Protein AF-A0A1D2NBG4-F1 (afdb_monomer_lite)

Organism: Orchesella cincta (NCBI:txid48709)

Sequence (334 aa):
HGHLSELLTGKMKFNKLPMVLILIILTISFMEVNCHDEFRPPCKYPIQQVYSTVKEKCVSLVGGHCDMLETSGLNKTNTSEYKSDISKRSKHMECIQGAECLRRWNYPFPHCVCHSSLRTSRSRKCVLGFGDPCDNHNKELMCDESKLLTCVNWMCQCHEDYNHEYDEYAENCVGKVGAFCKISKRKFFNGKLSDDGRDSNDQDPYAVLCTNGAACALELAGESFGNGVCACWWMYNVTANGTCEYMYKPRSTETTEISTGNKPGLDYALIIFLVTAMMFVLIFAYSTSLTEWATKLWPDELYTHPPSTAEHSEVASFSATIFYDTLVGRIFTM

Secondary structure (DSSP, 8-state):
---SS-SS-------SHHHHHHHHHHHHHHHHHHS-S--PPPPSSTTTEEEETTTTEEEEPTTSB------------------S-GGGS----PBPTTEEEE--TT-SS-EEEE-TT-EE-TTS-EEB-TT-B--TT-TTS-B-GGGTEEEETTEEEE-GGGTEEEETTTTEEEEPTT-EEE-----EETTEE----S-TT---TT-PEEPTTEEEEEP-SSS-TTEEEEEE-TTEEEPTTS-EEES------------------SHHHHHHHHHHHHHHHHHHHHHHHHHHHHHHH--S-S--SPPPSSSTTSHHHHHHHHHHHHHHHHHTT-

Foldseek 3Di:
DDDDPPDPPPPPPPPCVVVVVVVVVVVVVVCVVPPPPPDQPQDPDNLQWDQDPVVNGIAGFFQHAWDPPPPPDPPPDDDDDDDDDPPPPPPTHHHQPQWDFDDDPVDPGTGTDGDPQFDQALSRHTEHAFFDFADPVPPRHAHRVLLCWHQDPRGTAHDPVFCWHQDVVVSHTAHFFFGKFWDDCQPCDPNDRPPPVDDPSPPPSRGHHHAPQWDFAQDPPDDDPTMGGTHGDPQWDQDPSRHTDGPDPPPPPPVPVPDDDDDPPPPVVVVVVVVVVVVVVVVVVVVVVVVVVVVVVDDPPPDPDDDDDDDPPPPVVVVVVVVVCVVVVVVVVD

Radius of gyration: 33.98 Å; chains: 1; bounding box: 85×84×84 Å

Structure (mmCIF, N/CA/C/O backbone):
data_AF-A0A1D2NBG4-F1
#
_entry.id   AF-A0A1D2NBG4-F1
#
loop_
_atom_site.group_PDB
_atom_site.id
_atom_site.type_symbol
_atom_site.label_atom_id
_atom_site.label_alt_id
_atom_site.label_comp_id
_atom_site.label_asym_id
_atom_site.label_entity_id
_atom_site.label_seq_id
_atom_site.pdbx_PDB_ins_code
_atom_site.Cartn_x
_atom_site.Cartn_y
_atom_site.Cartn_z
_atom_site.occupancy
_atom_site.B_iso_or_equiv
_atom_site.auth_seq_id
_atom_site.auth_comp_id
_atom_site.auth_asym_id
_atom_site.auth_atom_id
_atom_site.pdbx_PDB_model_num
ATOM 1 N N . HIS A 1 1 ? 8.906 61.506 40.055 1.00 42.25 1 HIS A N 1
ATOM 2 C CA . HIS A 1 1 ? 8.711 60.049 40.198 1.00 42.25 1 HIS A CA 1
ATOM 3 C C . HIS A 1 1 ? 8.154 59.507 38.883 1.00 42.25 1 HIS A C 1
ATOM 5 O O . HIS A 1 1 ? 6.959 59.591 38.676 1.00 42.25 1 HIS A O 1
ATOM 11 N N . GLY A 1 2 ? 8.922 59.089 37.879 1.00 44.47 2 GLY A N 1
ATOM 12 C CA . GLY A 1 2 ? 10.330 58.696 37.841 1.00 44.47 2 GLY A CA 1
ATOM 13 C C . GLY A 1 2 ? 10.426 57.210 37.494 1.00 44.47 2 GLY A C 1
ATOM 14 O O . GLY A 1 2 ? 10.503 56.426 38.425 1.00 44.47 2 GLY A O 1
ATOM 15 N N . HIS A 1 3 ? 10.324 56.872 36.199 1.00 42.78 3 HIS A N 1
ATOM 16 C CA . HIS A 1 3 ? 10.848 55.671 35.510 1.00 42.78 3 HIS A CA 1
ATOM 17 C C . HIS A 1 3 ? 10.039 55.387 34.230 1.00 42.78 3 HIS A C 1
ATOM 19 O O . HIS A 1 3 ? 9.229 54.470 34.205 1.00 42.78 3 HIS A O 1
ATOM 25 N N . LEU A 1 4 ? 10.220 56.173 33.159 1.00 37.28 4 LEU A N 1
ATOM 26 C CA . LEU A 1 4 ? 9.784 55.745 31.814 1.00 37.28 4 LEU A CA 1
ATOM 27 C C . LEU A 1 4 ? 10.470 56.506 30.657 1.00 37.28 4 LEU A C 1
ATOM 29 O O . LEU A 1 4 ? 9.863 56.718 29.613 1.00 37.28 4 LEU A O 1
ATOM 33 N N . SER A 1 5 ? 11.722 56.953 30.825 1.00 41.56 5 SER A N 1
ATOM 34 C CA . SER A 1 5 ? 12.418 57.759 29.800 1.00 41.56 5 SER A CA 1
ATOM 35 C C . SER A 1 5 ? 13.845 57.315 29.447 1.00 41.56 5 SER A C 1
ATOM 37 O O . SER A 1 5 ? 14.545 58.052 28.765 1.00 41.56 5 SER A O 1
ATOM 39 N N . GLU A 1 6 ? 14.286 56.116 29.836 1.00 43.75 6 GLU A N 1
ATOM 40 C CA . GLU A 1 6 ? 15.642 55.614 29.528 1.00 43.75 6 GLU A CA 1
ATOM 41 C C . GLU A 1 6 ? 15.632 54.285 28.757 1.00 43.75 6 GLU A C 1
ATOM 43 O O . GLU A 1 6 ? 16.216 53.295 29.180 1.00 43.75 6 GLU A O 1
ATOM 48 N N . LEU A 1 7 ? 14.972 54.244 27.597 1.00 42.66 7 LEU A N 1
ATOM 49 C CA . LEU A 1 7 ? 15.019 53.065 26.713 1.00 42.66 7 LEU A CA 1
ATOM 50 C C . LEU A 1 7 ? 15.363 53.380 25.248 1.00 42.66 7 LEU A C 1
ATOM 52 O O . LEU A 1 7 ? 15.205 52.523 24.387 1.00 42.66 7 LEU A O 1
ATOM 56 N N . LEU A 1 8 ? 15.879 54.582 24.945 1.00 43.44 8 LEU A N 1
ATOM 57 C CA . LEU A 1 8 ? 16.131 55.019 23.558 1.00 43.44 8 LEU A CA 1
ATOM 58 C C . LEU A 1 8 ? 17.518 55.620 23.260 1.00 43.44 8 LEU A C 1
ATOM 60 O O . LEU A 1 8 ? 17.699 56.251 22.224 1.00 43.44 8 LEU A O 1
ATOM 64 N N . THR A 1 9 ? 18.537 55.388 24.090 1.00 43.28 9 THR A N 1
ATOM 65 C CA . THR A 1 9 ? 19.918 55.839 23.778 1.00 43.28 9 THR A CA 1
ATOM 66 C C . THR A 1 9 ? 20.987 54.755 23.907 1.00 43.28 9 THR A C 1
ATOM 68 O O . THR A 1 9 ? 22.185 55.032 23.806 1.00 43.28 9 THR A O 1
ATOM 71 N N . GLY A 1 10 ? 20.575 53.489 24.008 1.00 41.47 10 GLY A N 1
ATOM 72 C CA . GLY A 1 10 ? 21.474 52.349 23.878 1.00 41.47 10 GLY A CA 1
ATOM 73 C C . GLY A 1 10 ? 21.954 52.193 22.436 1.00 41.47 10 GLY A C 1
ATOM 74 O O . GLY A 1 10 ? 21.327 51.496 21.643 1.00 41.47 10 GLY A O 1
ATOM 75 N N . LYS A 1 11 ? 23.092 52.813 22.102 1.00 49.06 11 LYS A N 1
ATOM 76 C CA . LYS A 1 11 ? 23.938 52.453 20.953 1.00 49.06 11 LYS A CA 1
ATOM 77 C C . LYS A 1 11 ? 24.398 50.997 21.105 1.00 49.06 11 LYS A C 1
ATOM 79 O O . LYS A 1 11 ? 25.555 50.729 21.422 1.00 49.06 11 LYS A O 1
ATOM 84 N N . MET A 1 12 ? 23.509 50.041 20.860 1.00 42.78 12 MET A N 1
ATOM 85 C CA . MET A 1 12 ? 23.918 48.676 20.587 1.00 42.78 12 MET A CA 1
ATOM 86 C C . MET A 1 12 ? 24.553 48.686 19.199 1.00 42.78 12 MET A C 1
ATOM 88 O O . MET A 1 12 ? 23.870 48.677 18.174 1.00 42.78 12 MET A O 1
ATOM 92 N N . LYS A 1 13 ? 25.890 48.715 19.170 1.00 55.59 13 LYS A N 1
ATOM 93 C CA . LYS A 1 13 ? 26.667 48.159 18.060 1.00 55.59 13 LYS A CA 1
ATOM 94 C C . LYS A 1 13 ? 26.326 46.669 17.999 1.00 55.59 13 LYS A C 1
ATOM 96 O O . LYS A 1 13 ? 27.062 45.830 18.505 1.00 55.59 13 LYS A O 1
ATOM 101 N N . PHE A 1 14 ? 25.160 46.356 17.442 1.00 50.56 14 PHE A N 1
ATOM 102 C CA . PHE A 1 14 ? 24.802 45.006 17.059 1.00 50.56 14 PHE A CA 1
ATOM 103 C C . PHE A 1 14 ? 25.833 44.591 16.017 1.00 50.56 14 PHE A C 1
ATOM 105 O O . PHE A 1 14 ? 25.813 45.066 14.879 1.00 50.56 14 PHE A O 1
ATOM 112 N N . ASN A 1 15 ? 26.776 43.751 16.439 1.00 60.22 15 ASN A N 1
ATOM 113 C CA . ASN A 1 15 ? 27.614 42.980 15.541 1.00 60.22 15 ASN A CA 1
ATOM 114 C C . ASN A 1 15 ? 26.659 42.270 14.573 1.00 60.22 15 ASN A C 1
ATOM 116 O O . ASN A 1 15 ? 25.991 41.311 14.944 1.00 60.22 15 ASN A O 1
ATOM 120 N N . LYS A 1 16 ? 26.542 42.784 13.343 1.00 55.62 16 LYS A N 1
ATOM 121 C CA . LYS A 1 16 ? 25.712 42.195 12.277 1.00 55.62 16 LYS A CA 1
ATOM 122 C C . LYS A 1 16 ? 26.308 40.891 11.730 1.00 55.62 16 LYS A C 1
ATOM 124 O O . LYS A 1 16 ? 25.650 40.190 10.973 1.00 55.62 16 LYS A O 1
ATOM 129 N N . LEU A 1 17 ? 27.534 40.559 12.134 1.00 67.00 17 LEU A N 1
ATOM 130 C CA . LEU A 1 17 ? 28.274 39.378 11.696 1.00 67.00 17 LEU A CA 1
ATOM 131 C C . LEU A 1 17 ? 27.550 38.040 11.980 1.00 67.00 17 LEU A C 1
ATOM 133 O O . LEU A 1 17 ? 27.391 37.270 11.038 1.00 67.00 17 LEU A O 1
ATOM 137 N N . PRO A 1 18 ? 27.049 37.751 13.202 1.00 75.44 18 PRO A N 1
ATOM 138 C CA . PRO A 1 18 ? 26.352 36.492 13.489 1.00 75.44 18 PRO A CA 1
ATOM 139 C C . PRO A 1 18 ? 25.049 36.304 12.699 1.00 75.44 18 PRO A C 1
ATOM 141 O O . PRO A 1 18 ? 24.776 35.203 12.238 1.00 75.44 18 PRO A O 1
ATOM 144 N N . MET A 1 19 ? 24.265 37.366 12.486 1.00 73.81 19 MET A N 1
ATOM 145 C CA . MET A 1 19 ? 23.013 37.295 11.713 1.00 73.81 19 MET A CA 1
ATOM 146 C C . MET A 1 19 ? 23.267 36.955 10.239 1.00 73.81 19 MET A C 1
ATOM 148 O O . MET A 1 19 ? 22.567 36.125 9.664 1.00 73.81 19 MET A O 1
ATOM 152 N N . VAL A 1 20 ? 24.295 37.559 9.635 1.00 79.19 20 VAL A N 1
ATOM 153 C CA . VAL A 1 20 ? 24.675 37.276 8.242 1.00 79.19 20 VAL A CA 1
ATOM 154 C C . VAL A 1 20 ? 25.219 35.852 8.103 1.00 79.19 20 VAL A C 1
ATOM 156 O O . VAL A 1 20 ? 24.878 35.168 7.144 1.00 79.19 20 VAL A O 1
ATOM 159 N N . LEU A 1 21 ? 25.997 35.372 9.080 1.00 82.88 21 LEU A N 1
ATOM 160 C CA . LEU A 1 21 ? 26.529 34.007 9.069 1.00 82.88 21 LEU A CA 1
ATOM 161 C C . LEU A 1 21 ? 25.412 32.950 9.145 1.00 82.88 21 LEU A C 1
ATOM 163 O O . LEU A 1 21 ? 25.444 31.979 8.396 1.00 82.88 21 LEU A O 1
ATOM 167 N N . ILE A 1 22 ? 24.399 33.164 9.993 1.00 83.50 22 ILE A N 1
ATOM 168 C CA . ILE A 1 22 ? 23.235 32.266 10.098 1.00 83.50 22 ILE A CA 1
ATOM 169 C C . ILE A 1 22 ? 22.455 32.234 8.779 1.00 83.50 22 ILE A C 1
ATOM 171 O O . ILE A 1 22 ? 22.072 31.158 8.325 1.00 83.50 22 ILE A O 1
ATOM 175 N N . LEU A 1 23 ? 22.265 33.387 8.129 1.00 78.12 23 LEU A N 1
ATOM 176 C CA . LEU A 1 23 ? 21.571 33.450 6.842 1.00 78.12 23 LEU A CA 1
ATOM 177 C C . LEU A 1 23 ? 22.336 32.696 5.746 1.00 78.12 23 LEU A C 1
ATOM 179 O O . LEU A 1 23 ? 21.724 31.955 4.982 1.00 78.12 23 LEU A O 1
ATOM 183 N N . ILE A 1 24 ? 23.667 32.827 5.711 1.00 83.50 24 ILE A N 1
ATOM 184 C CA . ILE A 1 24 ? 24.524 32.108 4.758 1.00 83.50 24 ILE A CA 1
ATOM 185 C C . ILE A 1 24 ? 24.446 30.594 4.996 1.00 83.50 24 ILE A C 1
ATOM 187 O O . ILE A 1 24 ? 24.220 29.847 4.046 1.00 83.50 24 ILE A O 1
ATOM 191 N N . ILE A 1 25 ? 24.548 30.137 6.250 1.00 82.50 25 ILE A N 1
ATOM 192 C CA . ILE A 1 25 ? 24.447 28.708 6.595 1.00 82.50 25 ILE A CA 1
ATOM 193 C C . ILE A 1 25 ? 23.077 28.146 6.197 1.00 82.50 25 ILE A C 1
ATOM 195 O O . ILE A 1 25 ? 23.013 27.067 5.607 1.00 82.50 25 ILE A O 1
ATOM 199 N N . LEU A 1 26 ? 21.989 28.885 6.440 1.00 78.00 26 LEU A N 1
ATOM 200 C CA . LEU A 1 26 ? 20.647 28.475 6.019 1.00 78.00 26 LEU A 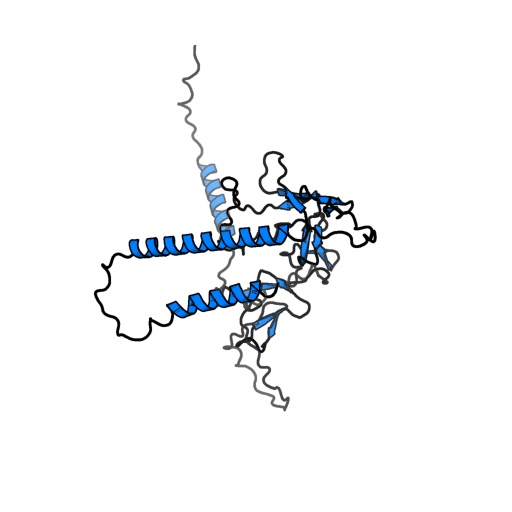CA 1
ATOM 201 C C . LEU A 1 26 ? 20.525 28.401 4.493 1.00 78.00 26 LEU A C 1
ATOM 203 O O . LEU A 1 26 ? 19.960 27.438 3.986 1.00 78.00 26 LEU A O 1
ATOM 207 N N . THR A 1 27 ? 21.093 29.356 3.750 1.00 75.19 27 THR A N 1
ATOM 208 C CA . THR A 1 27 ? 21.064 29.312 2.277 1.00 75.19 27 THR A CA 1
ATOM 209 C C . THR A 1 27 ? 21.913 28.185 1.689 1.00 75.19 27 THR A C 1
ATOM 211 O O . THR A 1 27 ? 21.480 27.561 0.726 1.00 75.19 27 THR A O 1
ATOM 214 N N . ILE A 1 28 ? 23.076 27.876 2.276 1.00 76.00 28 ILE A N 1
ATOM 215 C CA . ILE A 1 28 ? 23.926 26.755 1.841 1.00 76.00 28 ILE A CA 1
ATOM 216 C C . ILE A 1 28 ? 23.225 25.426 2.137 1.00 76.00 28 ILE A C 1
ATOM 218 O O . ILE A 1 28 ? 23.116 24.588 1.248 1.00 76.00 28 ILE A O 1
ATOM 222 N N . SER A 1 29 ? 22.641 25.283 3.329 1.00 72.00 29 SER A N 1
ATOM 223 C CA . SER A 1 29 ? 21.879 24.082 3.702 1.00 72.00 29 SER A CA 1
ATOM 224 C C . SER A 1 29 ? 20.648 23.889 2.804 1.00 72.00 29 SER A C 1
ATOM 226 O O . SER A 1 29 ? 20.308 22.769 2.437 1.00 72.00 29 SER A O 1
ATOM 228 N N . PHE A 1 30 ? 19.989 24.980 2.394 1.00 66.06 30 PHE A N 1
ATOM 229 C CA . PHE A 1 30 ? 18.845 24.925 1.479 1.00 66.06 30 PHE A CA 1
ATOM 230 C C . PHE A 1 30 ? 19.251 24.590 0.031 1.00 66.06 30 PHE A C 1
ATOM 232 O O . PHE A 1 30 ? 18.460 24.004 -0.709 1.00 66.06 30 PHE A O 1
ATOM 239 N N . MET A 1 31 ? 20.475 24.939 -0.378 1.00 59.66 31 MET A N 1
ATOM 240 C CA . MET A 1 31 ? 21.036 24.575 -1.684 1.00 59.66 31 MET A CA 1
ATOM 241 C C . MET A 1 31 ? 21.503 23.111 -1.711 1.00 59.66 31 MET A C 1
ATOM 243 O O . MET A 1 31 ? 21.232 22.422 -2.691 1.00 59.66 31 MET A O 1
ATOM 247 N N . GLU A 1 32 ? 22.119 22.602 -0.638 1.00 55.16 32 GLU A N 1
ATOM 248 C CA . GLU A 1 32 ? 22.554 21.195 -0.549 1.00 55.16 32 GLU A CA 1
ATOM 249 C C . GLU A 1 32 ? 21.380 20.208 -0.541 1.00 55.16 32 GLU A C 1
ATOM 251 O O . GLU A 1 32 ? 21.465 19.154 -1.169 1.00 55.16 32 GLU A O 1
ATOM 256 N N . VAL A 1 33 ? 20.252 20.560 0.085 1.00 54.53 33 VAL A N 1
ATOM 257 C CA . VAL A 1 33 ? 19.063 19.686 0.111 1.00 54.53 33 VAL A CA 1
ATOM 258 C C . VAL A 1 33 ? 18.342 19.639 -1.245 1.00 54.53 33 VAL A C 1
ATOM 260 O O . VAL A 1 33 ? 17.694 18.643 -1.552 1.00 54.53 33 VAL A O 1
ATOM 263 N N . ASN A 1 34 ? 18.486 20.664 -2.093 1.00 49.50 34 ASN A N 1
ATOM 264 C CA . ASN A 1 34 ? 17.768 20.752 -3.372 1.00 49.50 34 ASN A CA 1
ATOM 265 C C . ASN A 1 34 ? 18.611 20.409 -4.614 1.00 49.50 34 ASN A C 1
ATOM 267 O O . ASN A 1 34 ? 18.060 20.361 -5.711 1.00 49.50 34 ASN A O 1
ATOM 271 N N . CYS A 1 35 ? 19.921 20.169 -4.479 1.00 48.84 35 CYS A N 1
ATOM 272 C CA . CYS A 1 35 ? 20.804 19.943 -5.635 1.00 48.84 35 CYS A CA 1
ATOM 273 C C . CYS A 1 35 ? 21.240 18.484 -5.846 1.00 48.84 35 CYS A C 1
ATOM 275 O O . CYS A 1 35 ? 22.010 18.228 -6.769 1.00 48.84 35 CYS A O 1
ATOM 277 N N . HIS A 1 36 ? 20.761 17.527 -5.042 1.00 49.34 36 HIS A N 1
ATOM 278 C CA . HIS A 1 36 ? 21.185 16.125 -5.167 1.00 49.34 36 HIS A CA 1
ATOM 279 C C . HIS A 1 36 ? 20.309 15.240 -6.070 1.00 49.34 36 HIS A C 1
ATOM 281 O O . HIS A 1 36 ? 20.704 14.109 -6.351 1.00 49.34 36 HIS A O 1
ATOM 287 N N . ASP A 1 37 ? 19.195 15.750 -6.610 1.00 53.38 37 ASP A N 1
ATOM 288 C CA . ASP A 1 37 ? 18.499 15.104 -7.736 1.00 53.38 37 ASP A CA 1
ATOM 289 C C . ASP A 1 37 ? 19.164 15.502 -9.063 1.00 53.38 37 ASP A C 1
ATOM 291 O O . ASP A 1 37 ? 18.659 16.242 -9.907 1.00 53.38 37 ASP A O 1
ATOM 295 N N . GLU A 1 38 ? 20.382 14.997 -9.185 1.00 56.72 38 GLU A N 1
ATOM 296 C CA . GLU A 1 38 ? 21.263 14.973 -10.340 1.00 56.72 38 GLU A CA 1
ATOM 297 C C . GLU A 1 38 ? 20.489 14.639 -11.630 1.00 56.72 38 GLU A C 1
ATOM 299 O O . GLU A 1 38 ? 19.997 13.526 -11.773 1.00 56.72 38 GLU A O 1
ATOM 304 N N . PHE A 1 39 ? 20.344 15.619 -12.536 1.00 68.38 39 PHE A N 1
ATOM 305 C CA . PHE A 1 39 ? 20.050 15.534 -13.983 1.00 68.38 39 PHE A CA 1
ATOM 306 C C . PHE A 1 39 ? 19.531 14.187 -14.541 1.00 68.38 39 PHE A C 1
ATOM 308 O O . PHE A 1 39 ? 20.052 13.656 -15.526 1.00 68.38 39 PHE A O 1
ATOM 315 N N . ARG A 1 40 ? 18.460 13.624 -13.977 1.00 77.00 40 ARG A N 1
ATOM 316 C CA . ARG A 1 40 ? 17.836 12.435 -14.562 1.00 77.00 40 ARG A CA 1
ATOM 317 C C . ARG A 1 40 ? 16.983 12.878 -15.741 1.00 77.00 40 ARG A C 1
ATOM 319 O O . ARG A 1 40 ? 16.107 13.728 -15.565 1.00 77.00 40 ARG A O 1
ATOM 326 N N . PRO A 1 41 ? 17.208 12.333 -16.948 1.00 77.81 41 PRO A N 1
ATOM 327 C CA . PRO A 1 41 ? 16.370 12.670 -18.082 1.00 77.81 41 PRO A CA 1
ATOM 328 C C . PRO A 1 41 ? 14.925 12.264 -17.755 1.00 77.81 41 PRO A C 1
ATOM 330 O O . PRO A 1 41 ? 14.696 11.120 -17.344 1.00 77.81 41 PRO A O 1
ATOM 333 N N . PRO A 1 42 ? 13.943 13.169 -17.917 1.00 86.00 42 PRO A N 1
ATOM 334 C CA . PRO A 1 42 ? 12.554 12.828 -17.667 1.00 86.00 42 PRO A CA 1
ATOM 335 C C . PRO A 1 42 ? 12.137 11.686 -18.596 1.00 86.00 42 PRO A C 1
ATOM 337 O O . PRO A 1 42 ? 12.467 11.669 -19.787 1.00 86.00 42 PRO A O 1
ATOM 340 N N . CYS A 1 43 ? 11.411 10.714 -18.048 1.00 90.19 43 CYS A N 1
ATOM 341 C CA . CYS A 1 43 ? 10.881 9.617 -18.843 1.00 90.19 43 CYS A CA 1
ATOM 342 C C . CYS A 1 43 ? 9.887 10.132 -19.882 1.00 90.19 43 CYS A C 1
ATOM 344 O O . CYS A 1 43 ? 9.144 11.081 -19.639 1.00 90.19 43 CYS A O 1
ATOM 346 N N . LYS A 1 44 ? 9.855 9.478 -21.049 1.00 90.38 44 LYS A N 1
ATOM 347 C CA . LYS A 1 44 ? 8.995 9.885 -22.168 1.00 90.38 44 LYS A CA 1
ATOM 348 C C . LYS A 1 44 ? 7.510 9.890 -21.778 1.00 90.38 44 LYS A C 1
ATOM 350 O O . LYS A 1 44 ? 6.767 10.741 -22.257 1.00 90.38 44 LYS A O 1
ATOM 355 N N . TYR A 1 45 ? 7.093 8.957 -20.917 1.00 89.75 45 TYR A N 1
ATOM 356 C CA . TYR A 1 45 ? 5.714 8.827 -20.442 1.00 89.75 45 TYR A CA 1
ATOM 357 C C . TYR A 1 45 ? 5.649 8.883 -18.904 1.00 89.75 45 TYR A C 1
ATOM 359 O O . TYR A 1 45 ? 5.561 7.837 -18.265 1.00 89.75 45 TYR A O 1
ATOM 367 N N . PRO A 1 46 ? 5.662 10.074 -18.278 1.00 86.88 46 PRO A N 1
ATOM 368 C CA . PRO A 1 46 ? 5.842 10.224 -16.826 1.00 86.88 46 PRO A CA 1
ATOM 369 C C . PRO A 1 46 ? 4.728 9.597 -15.969 1.00 86.88 46 PRO A C 1
ATOM 371 O O . PRO A 1 46 ? 4.963 9.253 -14.821 1.00 86.88 46 PRO A O 1
ATOM 374 N N . ILE A 1 47 ? 3.523 9.405 -16.519 1.00 89.25 47 ILE A N 1
ATOM 375 C CA . ILE A 1 47 ? 2.394 8.768 -15.809 1.00 89.25 47 ILE A CA 1
ATOM 376 C C . ILE A 1 47 ? 2.547 7.238 -15.759 1.00 89.25 47 ILE A C 1
ATOM 378 O O . ILE A 1 47 ? 2.020 6.573 -14.871 1.00 89.25 47 ILE A O 1
ATOM 382 N N . GLN A 1 48 ? 3.231 6.660 -16.746 1.00 92.50 48 GLN A N 1
ATOM 383 C CA . GLN A 1 48 ? 3.344 5.211 -16.924 1.00 92.50 48 GLN A CA 1
ATOM 384 C C . GLN A 1 48 ? 4.766 4.703 -16.698 1.00 92.50 48 GLN A C 1
ATOM 386 O O . GLN A 1 48 ? 4.976 3.496 -16.730 1.00 92.50 48 GLN A O 1
ATOM 391 N N . GLN A 1 49 ? 5.735 5.595 -16.493 1.00 93.31 49 GLN A N 1
ATOM 392 C CA . GLN A 1 49 ? 7.147 5.261 -16.388 1.00 93.31 49 GLN A CA 1
ATOM 393 C C . GLN A 1 49 ? 7.785 5.921 -15.179 1.00 93.31 49 GLN A C 1
ATOM 395 O O . GLN A 1 49 ? 7.506 7.073 -14.860 1.00 93.31 49 GLN A O 1
ATOM 400 N N . VAL A 1 50 ? 8.714 5.194 -14.571 1.00 93.19 50 VAL A N 1
ATOM 401 C CA . VAL A 1 50 ? 9.575 5.684 -13.499 1.00 93.19 50 VAL A CA 1
ATOM 402 C C . VAL A 1 50 ? 11.031 5.443 -13.881 1.00 93.19 50 VAL A C 1
ATOM 404 O O . VAL A 1 50 ? 11.361 4.439 -14.517 1.00 93.19 50 VAL A O 1
ATOM 407 N N . TYR A 1 51 ? 11.917 6.371 -13.525 1.00 92.00 51 TYR A N 1
ATOM 408 C CA . TYR A 1 51 ? 13.349 6.173 -13.720 1.00 92.00 51 TYR A CA 1
ATOM 409 C C . TYR A 1 51 ? 13.875 5.203 -12.660 1.00 92.00 51 TYR A C 1
ATOM 411 O O . TYR A 1 51 ? 13.854 5.506 -11.466 1.00 92.00 51 TYR A O 1
ATOM 419 N N . SER A 1 52 ? 14.339 4.031 -13.089 1.00 90.31 52 SER A N 1
ATOM 420 C CA . SER A 1 52 ? 15.015 3.080 -12.211 1.00 90.31 52 SER A CA 1
ATOM 421 C C . SER A 1 52 ? 16.489 3.455 -12.118 1.00 90.31 52 SER A C 1
ATOM 423 O O . SER A 1 52 ? 17.192 3.459 -13.127 1.00 90.31 52 SER A O 1
ATOM 425 N N . THR A 1 53 ? 16.965 3.740 -10.907 1.00 87.38 53 THR A N 1
ATOM 426 C CA . THR A 1 53 ? 18.392 3.972 -10.638 1.00 87.38 53 THR A CA 1
ATOM 427 C C . THR A 1 53 ? 19.221 2.714 -10.835 1.00 87.38 53 THR A C 1
ATOM 429 O O . THR A 1 53 ? 20.315 2.794 -11.368 1.00 87.38 53 THR A O 1
ATOM 432 N N . VAL A 1 54 ? 18.675 1.552 -10.469 1.00 86.69 54 VAL A N 1
ATOM 433 C CA . VAL A 1 54 ? 19.348 0.250 -10.601 1.00 86.69 54 VAL A CA 1
ATOM 434 C C . VAL A 1 54 ? 19.606 -0.097 -12.067 1.00 86.69 54 VAL A C 1
ATOM 436 O O . VAL A 1 54 ? 20.658 -0.626 -12.406 1.00 86.69 54 VAL A O 1
ATOM 439 N N . LYS A 1 55 ? 18.649 0.212 -12.950 1.00 88.19 55 LYS A N 1
ATOM 440 C CA . LYS A 1 55 ? 18.761 -0.069 -14.388 1.00 88.19 55 LYS A CA 1
ATOM 441 C C . LYS A 1 55 ? 19.260 1.122 -15.215 1.00 88.19 55 LYS A C 1
ATOM 443 O O . LYS A 1 55 ? 19.337 0.993 -16.435 1.00 88.19 55 LYS A O 1
ATOM 448 N N . GLU A 1 56 ? 19.498 2.269 -14.574 1.00 90.62 56 GLU A N 1
ATOM 449 C CA . GLU A 1 56 ? 19.841 3.557 -15.200 1.00 90.62 56 GLU A CA 1
ATOM 450 C C . GLU A 1 56 ? 18.960 3.909 -16.416 1.00 90.62 56 GLU A C 1
ATOM 452 O O . GLU A 1 56 ? 19.416 4.433 -17.434 1.00 90.62 56 GLU A O 1
ATOM 457 N N . LYS A 1 57 ? 17.665 3.573 -16.344 1.00 91.75 57 LYS A N 1
ATOM 458 C CA . LYS A 1 57 ? 16.714 3.795 -17.440 1.00 91.75 57 LYS A CA 1
ATOM 459 C C . LYS A 1 57 ? 15.276 3.897 -16.957 1.00 91.75 57 LYS A C 1
ATOM 461 O O . LYS A 1 57 ? 14.918 3.457 -15.865 1.00 91.75 57 LYS A O 1
ATOM 466 N N . CYS A 1 58 ? 14.430 4.442 -17.823 1.00 92.56 58 CYS A N 1
ATOM 467 C CA . CYS A 1 58 ? 12.989 4.464 -17.617 1.00 92.56 58 CYS A CA 1
ATOM 468 C C . CYS A 1 58 ? 12.393 3.068 -17.786 1.00 92.56 58 CYS A C 1
ATOM 470 O O . CYS A 1 58 ? 12.602 2.420 -18.813 1.00 92.56 58 CYS A O 1
ATOM 472 N N . VAL A 1 59 ? 11.633 2.640 -16.785 1.00 94.31 59 VAL A N 1
ATOM 473 C CA . VAL A 1 59 ? 10.875 1.387 -16.779 1.00 94.31 59 VAL A CA 1
ATOM 474 C C . VAL A 1 59 ? 9.385 1.686 -16.676 1.00 94.31 59 VAL A C 1
ATOM 476 O O . VAL A 1 59 ? 8.992 2.674 -16.052 1.00 94.31 59 VAL A O 1
ATOM 479 N N . SER A 1 60 ? 8.557 0.841 -17.279 1.00 95.31 60 SER A N 1
ATOM 480 C CA . SER A 1 60 ? 7.101 0.980 -17.256 1.00 95.31 60 SER A CA 1
ATOM 481 C C . SER A 1 60 ? 6.493 0.378 -15.992 1.00 95.31 60 SER A C 1
ATOM 483 O O . SER A 1 60 ? 6.765 -0.769 -15.637 1.00 95.31 60 SER A O 1
ATOM 485 N N . LEU A 1 61 ? 5.651 1.167 -15.325 1.00 95.75 61 LEU A N 1
ATOM 486 C CA . LEU A 1 61 ? 4.813 0.768 -14.192 1.00 95.75 61 LEU A CA 1
ATOM 487 C C . LEU A 1 61 ? 3.779 -0.285 -14.619 1.00 95.75 61 LEU A C 1
ATOM 489 O O . LEU A 1 61 ? 3.536 -0.486 -15.812 1.00 95.75 61 LEU A O 1
ATOM 493 N N . VAL A 1 62 ? 3.117 -0.924 -13.654 1.00 94.88 62 VAL A N 1
ATOM 494 C CA . VAL A 1 62 ? 2.031 -1.874 -13.946 1.00 94.88 62 VAL A CA 1
ATOM 495 C C . VAL A 1 62 ? 0.915 -1.189 -14.741 1.00 94.88 62 VAL A C 1
ATOM 497 O O . VAL A 1 62 ? 0.519 -0.057 -14.452 1.00 94.88 62 VAL A O 1
ATOM 500 N N . GLY A 1 63 ? 0.430 -1.867 -15.781 1.00 93.75 63 GLY A N 1
ATOM 501 C CA . GLY A 1 63 ? -0.520 -1.337 -16.761 1.00 93.75 63 GLY A CA 1
ATOM 502 C C . GLY A 1 63 ? 0.096 -0.373 -17.783 1.00 93.75 63 GLY A C 1
ATOM 503 O O . GLY A 1 63 ? -0.587 0.025 -18.724 1.00 93.75 63 GLY A O 1
ATOM 504 N N . GLY A 1 64 ? 1.368 0.005 -17.626 1.00 93.56 64 GLY A N 1
ATOM 505 C CA . GLY A 1 64 ? 2.126 0.768 -18.614 1.00 93.56 64 GLY A CA 1
ATOM 506 C C . GLY A 1 64 ? 2.520 -0.088 -19.816 1.00 93.56 64 GLY A C 1
ATOM 507 O O . GLY A 1 64 ? 2.618 -1.313 -19.721 1.00 93.56 64 GLY A O 1
ATOM 508 N N . HIS A 1 65 ? 2.752 0.565 -20.953 1.00 93.62 65 HIS A N 1
ATOM 509 C CA . HIS A 1 65 ? 3.164 -0.104 -22.186 1.00 93.62 65 HIS A CA 1
ATOM 510 C C . HIS A 1 65 ? 4.582 -0.682 -22.075 1.00 93.62 65 HIS A C 1
ATOM 512 O O . HIS A 1 65 ? 5.463 -0.053 -21.489 1.00 93.62 65 HIS A O 1
ATOM 518 N N . CYS A 1 66 ? 4.814 -1.856 -22.653 1.00 93.25 66 CYS A N 1
ATOM 519 C CA . CYS A 1 66 ? 6.125 -2.502 -22.689 1.00 93.25 66 CYS A CA 1
ATOM 520 C C . CYS A 1 66 ? 6.377 -3.142 -24.048 1.00 93.25 66 CYS A C 1
ATOM 522 O O . CYS A 1 66 ? 5.432 -3.464 -24.765 1.00 93.25 66 CYS A O 1
ATOM 524 N N . ASP A 1 67 ? 7.647 -3.361 -24.377 1.00 89.44 67 ASP A N 1
ATOM 525 C CA . ASP A 1 67 ? 8.018 -4.054 -25.605 1.00 89.44 67 ASP A CA 1
ATOM 526 C C . ASP A 1 67 ? 8.279 -5.524 -25.288 1.00 89.44 67 ASP A C 1
ATOM 528 O O . ASP A 1 67 ? 9.156 -5.853 -24.487 1.00 89.44 67 ASP A O 1
ATOM 532 N N . MET A 1 68 ? 7.542 -6.424 -25.938 1.00 79.38 68 MET A N 1
ATOM 533 C CA . MET A 1 68 ? 7.916 -7.832 -25.912 1.00 79.38 68 MET A CA 1
ATOM 534 C C . MET A 1 68 ? 9.260 -7.976 -26.617 1.00 79.38 68 MET A C 1
ATOM 536 O O . MET A 1 68 ? 9.400 -7.590 -27.778 1.00 79.38 68 MET A O 1
ATOM 540 N N . LEU A 1 69 ? 10.247 -8.542 -25.924 1.00 75.75 69 LEU A N 1
ATOM 541 C CA . LEU A 1 69 ? 11.421 -9.076 -26.595 1.00 75.75 69 LEU A CA 1
ATOM 542 C C . LEU A 1 69 ? 10.904 -10.210 -27.474 1.00 75.75 69 LEU A C 1
ATOM 544 O O . LEU A 1 69 ? 10.572 -11.283 -26.967 1.00 75.75 69 LEU A O 1
ATOM 548 N N . GLU A 1 70 ? 10.767 -9.954 -28.776 1.00 67.75 70 GLU A N 1
ATOM 549 C CA . GLU A 1 70 ? 10.555 -11.018 -29.743 1.00 67.75 70 GLU A CA 1
ATOM 550 C C . GLU A 1 70 ? 11.729 -11.974 -29.572 1.00 67.75 70 GLU A C 1
ATOM 552 O O . GLU A 1 70 ? 12.845 -11.722 -30.034 1.00 67.75 70 GLU A O 1
ATOM 557 N N . THR A 1 71 ? 11.477 -13.082 -28.877 1.00 60.59 71 THR A N 1
ATOM 558 C CA . THR A 1 71 ? 12.312 -14.276 -28.896 1.00 60.59 71 THR A CA 1
ATOM 559 C C . THR A 1 71 ? 12.164 -14.877 -30.289 1.00 60.59 71 THR A C 1
ATOM 561 O O . THR A 1 71 ? 11.575 -15.933 -30.495 1.00 60.59 71 THR A O 1
ATOM 564 N N . SER A 1 72 ? 12.647 -14.124 -31.278 1.00 51.31 72 SER A N 1
ATOM 565 C CA . SER A 1 72 ? 12.737 -14.507 -32.673 1.00 51.31 72 SER A CA 1
ATOM 566 C C . SER A 1 72 ? 13.427 -15.856 -32.695 1.00 51.31 72 SER A C 1
ATOM 568 O O . SER A 1 72 ? 14.539 -15.987 -32.179 1.00 51.31 72 SER A O 1
ATOM 570 N N . GLY A 1 73 ? 12.706 -16.862 -33.188 1.00 49.69 73 GLY A N 1
ATOM 571 C CA . GLY A 1 73 ? 13.038 -18.268 -33.040 1.00 49.69 73 GLY A CA 1
ATOM 572 C C . GLY A 1 73 ? 14.512 -18.556 -33.282 1.00 49.69 73 GLY A C 1
ATOM 573 O O . GLY A 1 73 ? 14.963 -18.657 -34.420 1.00 49.69 73 GLY A O 1
ATOM 574 N N . LEU A 1 74 ? 15.247 -18.789 -32.195 1.00 50.62 74 LEU A N 1
ATOM 575 C CA . LEU A 1 74 ? 16.501 -19.527 -32.221 1.00 50.62 74 LEU A CA 1
ATOM 576 C C . LEU A 1 74 ? 16.155 -21.004 -32.437 1.00 50.62 74 LEU A C 1
ATOM 578 O O . LEU A 1 74 ? 16.326 -21.855 -31.564 1.00 50.62 74 LEU A O 1
ATOM 582 N N . ASN A 1 75 ? 15.676 -21.305 -33.647 1.00 51.41 75 ASN A N 1
AT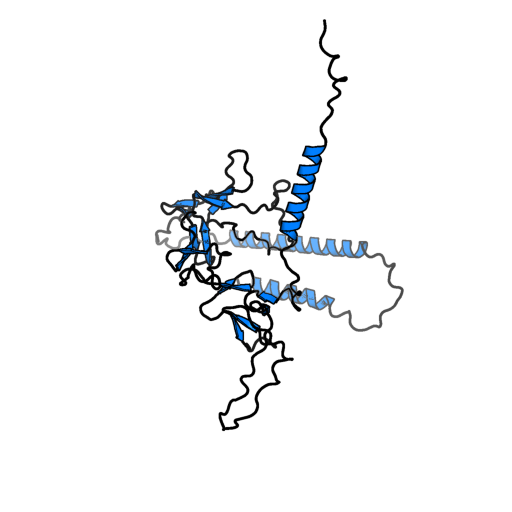OM 583 C CA . ASN A 1 75 ? 15.965 -22.585 -34.263 1.00 51.41 75 ASN A CA 1
ATOM 584 C C . ASN A 1 75 ? 17.485 -22.634 -34.403 1.00 51.41 75 ASN A C 1
ATOM 586 O O . ASN A 1 75 ? 18.105 -21.980 -35.238 1.00 51.41 75 ASN A O 1
ATOM 590 N N . LYS A 1 76 ? 18.075 -23.345 -33.452 1.00 50.53 76 LYS A N 1
ATOM 591 C CA . LYS A 1 76 ? 19.497 -23.538 -33.229 1.00 50.53 76 LYS A CA 1
ATOM 592 C C . LYS A 1 76 ? 20.063 -24.383 -34.375 1.00 50.53 76 LYS A C 1
ATOM 594 O O . LYS A 1 76 ? 20.301 -25.572 -34.211 1.00 50.53 76 LYS A O 1
ATOM 599 N N . THR A 1 77 ? 20.262 -23.787 -35.545 1.00 52.59 77 THR A N 1
ATOM 600 C CA . THR A 1 77 ? 21.061 -24.384 -36.622 1.00 52.59 77 THR A CA 1
ATOM 601 C C . THR A 1 77 ? 22.280 -23.509 -36.869 1.00 52.59 77 THR A C 1
ATOM 603 O O . THR A 1 77 ? 22.229 -22.554 -37.631 1.00 52.59 77 THR A O 1
ATOM 606 N N . ASN A 1 78 ? 23.356 -23.836 -36.149 1.00 54.62 78 ASN A N 1
ATOM 607 C CA . ASN A 1 78 ? 24.765 -23.606 -36.472 1.00 54.62 78 ASN A CA 1
ATOM 608 C C . ASN A 1 78 ? 25.061 -22.467 -37.463 1.00 54.62 78 ASN A C 1
ATOM 610 O O . ASN A 1 78 ? 25.218 -22.695 -38.658 1.00 54.62 78 ASN A O 1
ATOM 614 N N . THR A 1 79 ? 25.230 -21.247 -36.966 1.00 49.03 79 THR A N 1
ATOM 615 C CA . THR A 1 79 ? 26.036 -20.241 -37.670 1.00 49.03 79 THR A CA 1
ATOM 616 C C . THR A 1 79 ? 26.744 -19.384 -36.631 1.00 49.03 79 THR A C 1
ATOM 618 O O . THR A 1 79 ? 26.212 -18.424 -36.079 1.00 49.03 79 THR A O 1
ATOM 621 N N . SER A 1 80 ? 27.948 -19.829 -36.278 1.00 59.50 80 SER A N 1
ATOM 622 C CA . SER A 1 80 ? 28.972 -18.996 -35.658 1.00 59.50 80 SER A CA 1
ATOM 623 C C . SER A 1 80 ? 29.300 -17.838 -36.603 1.00 59.50 80 SER A C 1
ATOM 625 O O . SER A 1 80 ? 29.419 -18.076 -37.796 1.00 59.50 80 SER A O 1
ATOM 627 N N . GLU A 1 81 ? 29.493 -16.637 -36.054 1.00 54.47 81 GLU A N 1
ATOM 628 C CA . GLU A 1 81 ? 29.810 -15.374 -36.754 1.00 54.47 81 GLU A CA 1
ATOM 629 C C . GLU A 1 81 ? 28.625 -14.535 -37.251 1.00 54.47 81 GLU A C 1
ATOM 631 O O . GLU A 1 81 ? 28.519 -14.178 -38.416 1.00 54.47 81 GLU A O 1
ATOM 636 N N . TYR A 1 82 ? 27.795 -14.059 -36.322 1.00 45.22 82 TYR A N 1
ATOM 637 C CA . TYR A 1 82 ? 27.267 -12.698 -36.461 1.00 45.22 82 TYR A CA 1
ATOM 638 C C . TYR A 1 82 ? 27.212 -12.025 -35.090 1.00 45.22 82 TYR A C 1
ATOM 640 O O . TYR A 1 82 ? 26.193 -11.981 -34.401 1.00 45.22 82 TYR A O 1
ATOM 648 N N . LYS A 1 83 ? 28.387 -11.579 -34.641 1.00 48.78 83 LYS A N 1
ATOM 649 C CA . LYS A 1 83 ? 28.546 -10.773 -33.433 1.00 48.78 83 LYS A CA 1
ATOM 650 C C . LYS A 1 83 ? 28.274 -9.312 -33.789 1.00 48.78 83 LYS A C 1
ATOM 652 O O . LYS A 1 83 ? 28.902 -8.783 -34.694 1.00 48.78 83 LYS A O 1
ATOM 657 N N . SER A 1 84 ? 27.472 -8.667 -32.942 1.00 53.59 84 SER A N 1
ATOM 658 C CA . SER A 1 84 ? 27.647 -7.262 -32.559 1.00 53.59 84 SER A CA 1
ATOM 659 C C . SER A 1 84 ? 27.338 -6.204 -33.626 1.00 53.59 84 SER A C 1
ATOM 661 O O . SER A 1 84 ? 28.261 -5.665 -34.213 1.00 53.59 84 SER A O 1
ATOM 663 N N . ASP A 1 85 ? 26.060 -5.818 -33.768 1.00 48.12 85 ASP A N 1
ATOM 664 C CA . ASP A 1 85 ? 25.708 -4.387 -33.958 1.00 48.12 85 ASP A CA 1
ATOM 665 C C . ASP A 1 85 ? 24.216 -4.018 -33.762 1.00 48.12 85 ASP A C 1
ATOM 667 O O . ASP A 1 85 ? 23.825 -2.860 -33.895 1.00 48.12 85 ASP A O 1
ATOM 671 N N . ILE A 1 86 ? 23.359 -4.945 -33.313 1.00 50.19 86 ILE A N 1
ATOM 672 C CA . ILE A 1 86 ? 21.944 -4.653 -32.973 1.00 50.19 86 ILE A CA 1
ATOM 673 C C . ILE A 1 86 ? 21.808 -3.908 -31.615 1.00 50.19 86 ILE A C 1
ATOM 675 O O . ILE A 1 86 ? 20.722 -3.552 -31.170 1.00 50.19 86 ILE A O 1
ATOM 679 N N . SER A 1 87 ? 22.922 -3.568 -30.962 1.00 46.62 87 SER A N 1
ATOM 680 C CA . SER A 1 87 ? 22.956 -3.019 -29.598 1.00 46.62 87 SER A CA 1
ATOM 681 C C . SER A 1 87 ? 22.560 -1.535 -29.456 1.00 46.62 87 SER A C 1
ATOM 683 O O . SER A 1 87 ? 22.660 -1.010 -28.347 1.00 46.62 87 SER A O 1
ATOM 685 N N . LYS A 1 88 ? 22.157 -0.805 -30.511 1.00 48.38 88 LYS A N 1
ATOM 686 C CA . LYS A 1 88 ? 22.089 0.675 -30.422 1.00 48.38 88 LYS A CA 1
ATOM 687 C C . LYS A 1 88 ? 20.764 1.382 -30.711 1.00 48.38 88 LYS A C 1
ATOM 689 O O . LYS A 1 88 ? 20.739 2.598 -30.532 1.00 48.38 88 LYS A O 1
ATOM 694 N N . ARG A 1 89 ? 19.666 0.727 -31.124 1.00 46.41 89 ARG A N 1
ATOM 695 C CA . ARG A 1 89 ? 18.444 1.496 -31.489 1.00 46.41 89 ARG A CA 1
ATOM 696 C C . ARG A 1 89 ? 17.078 0.998 -31.035 1.00 46.41 89 ARG A C 1
ATOM 698 O O . ARG A 1 89 ? 16.143 1.788 -31.130 1.00 46.41 89 ARG A O 1
ATOM 705 N N . SER A 1 90 ? 16.935 -0.199 -30.477 1.00 48.00 90 SER A N 1
ATOM 706 C CA . SER A 1 90 ? 15.653 -0.564 -29.867 1.00 48.00 90 SER A CA 1
ATOM 707 C C . SER A 1 90 ? 15.665 -0.172 -28.391 1.00 48.00 90 SER A C 1
ATOM 709 O O . SER A 1 90 ? 16.250 -0.863 -27.558 1.00 48.00 90 SER A O 1
ATOM 711 N N . LYS A 1 91 ? 15.073 0.984 -28.065 1.00 64.81 91 LYS A N 1
ATOM 712 C CA . LYS A 1 91 ? 14.769 1.377 -26.680 1.00 64.81 91 LYS A CA 1
ATOM 713 C C . LYS A 1 91 ? 13.639 0.482 -26.163 1.00 64.81 91 LYS A C 1
ATOM 715 O O . LYS A 1 91 ? 12.518 0.959 -26.027 1.00 64.81 91 LYS A O 1
ATOM 720 N N . HIS A 1 92 ? 13.933 -0.793 -25.920 1.00 77.75 92 HIS A N 1
ATOM 721 C CA . HIS A 1 92 ? 12.963 -1.721 -25.355 1.00 77.75 92 HIS A CA 1
ATOM 722 C C . HIS A 1 92 ? 12.487 -1.195 -24.001 1.00 77.75 92 HIS A C 1
ATOM 724 O O . HIS A 1 92 ? 13.288 -0.991 -23.080 1.00 77.75 92 HIS A O 1
ATOM 730 N N . MET A 1 93 ? 11.185 -0.939 -23.900 1.00 81.81 93 MET A N 1
ATOM 731 C CA . MET A 1 93 ? 10.541 -0.568 -22.649 1.00 81.81 93 MET A CA 1
ATOM 732 C C . MET A 1 93 ? 10.413 -1.799 -21.765 1.00 81.81 93 MET A C 1
ATOM 734 O O . MET A 1 93 ? 9.571 -2.667 -21.993 1.00 81.81 93 MET A O 1
ATOM 738 N N . GLU A 1 94 ? 11.262 -1.857 -20.746 1.00 92.56 94 GLU A N 1
ATOM 739 C CA . GLU A 1 94 ? 11.190 -2.884 -19.716 1.00 92.56 94 GLU A CA 1
ATOM 740 C C . GLU A 1 94 ? 10.160 -2.533 -18.651 1.00 92.56 94 GLU A C 1
ATOM 742 O O . GLU A 1 94 ? 9.987 -1.370 -18.283 1.00 92.56 94 GLU A O 1
ATOM 747 N N . CYS A 1 95 ? 9.534 -3.565 -18.101 1.00 94.75 95 CYS A N 1
ATOM 748 C CA . CYS A 1 95 ? 8.681 -3.428 -16.937 1.00 94.75 95 CYS A CA 1
ATOM 749 C C . CYS A 1 95 ? 9.485 -3.154 -15.663 1.00 94.75 95 CYS A C 1
ATOM 751 O O . CYS A 1 95 ? 10.681 -3.474 -15.558 1.00 94.75 95 CYS A O 1
ATOM 753 N N . ILE A 1 96 ? 8.805 -2.558 -14.681 1.00 94.25 96 ILE A N 1
ATOM 754 C CA . ILE A 1 96 ? 9.285 -2.544 -13.302 1.00 94.25 96 ILE A CA 1
ATOM 755 C C . ILE A 1 96 ? 9.549 -3.968 -12.806 1.00 94.25 96 ILE A C 1
ATOM 757 O O . ILE A 1 96 ? 9.055 -4.956 -13.345 1.00 94.25 96 ILE A O 1
ATOM 761 N N . GLN A 1 97 ? 10.340 -4.066 -11.751 1.00 92.00 97 GLN A N 1
ATOM 762 C CA . GLN A 1 97 ? 10.663 -5.344 -11.146 1.00 92.00 97 GLN A CA 1
ATOM 763 C C . GLN A 1 97 ? 9.427 -6.061 -10.590 1.00 92.00 97 GLN A C 1
ATOM 765 O O . GLN A 1 97 ? 8.491 -5.426 -10.108 1.00 92.00 97 GLN A O 1
ATOM 770 N N . GLY A 1 98 ? 9.425 -7.393 -10.700 1.00 91.75 98 GLY A N 1
ATOM 771 C CA . GLY A 1 98 ? 8.283 -8.232 -10.331 1.00 91.75 98 GLY A CA 1
ATOM 772 C C . GLY A 1 98 ? 7.110 -8.154 -11.313 1.00 91.75 98 GLY A C 1
ATOM 773 O O . GLY A 1 98 ? 6.094 -8.808 -11.087 1.00 91.75 98 GLY A O 1
ATOM 774 N N . ALA A 1 99 ? 7.234 -7.376 -12.393 1.00 95.25 99 ALA A N 1
ATOM 775 C CA . ALA A 1 99 ? 6.282 -7.358 -13.488 1.00 95.25 99 ALA A CA 1
ATOM 776 C C . ALA A 1 99 ? 6.867 -7.995 -14.750 1.00 95.25 99 ALA A C 1
ATOM 778 O O . ALA A 1 99 ? 8.032 -7.798 -15.101 1.00 95.25 99 ALA A O 1
ATOM 779 N N . GLU A 1 100 ? 6.005 -8.698 -15.467 1.00 94.88 100 GLU A N 1
ATOM 780 C CA . GLU A 1 100 ? 6.268 -9.267 -16.777 1.00 94.88 100 GLU A CA 1
ATOM 781 C C . GLU A 1 100 ? 5.472 -8.531 -17.857 1.00 94.88 100 GLU A C 1
ATOM 783 O O . GLU A 1 100 ? 4.386 -7.992 -17.622 1.00 94.88 100 GLU A O 1
ATOM 788 N N . CYS A 1 101 ? 6.037 -8.481 -19.061 1.00 95.19 101 CYS A N 1
ATOM 789 C CA . CYS A 1 101 ? 5.390 -7.860 -20.206 1.00 95.19 101 CYS A CA 1
ATOM 790 C C . CYS A 1 101 ? 4.461 -8.873 -20.879 1.00 95.19 101 CYS A C 1
ATOM 792 O O . CYS A 1 101 ? 4.930 -9.799 -21.544 1.00 95.19 101 CYS A O 1
ATOM 794 N N . LEU A 1 102 ? 3.146 -8.700 -20.727 1.00 93.94 102 LEU A N 1
ATOM 795 C CA . LEU A 1 102 ? 2.145 -9.624 -21.262 1.00 93.94 102 LEU A CA 1
ATOM 796 C C . LEU A 1 102 ? 1.270 -8.971 -22.328 1.00 93.94 102 LEU A C 1
ATOM 798 O O . LEU A 1 102 ? 0.934 -7.787 -22.273 1.00 93.94 102 LEU A O 1
ATOM 802 N N . ARG A 1 103 ? 0.825 -9.791 -23.283 1.00 92.25 103 ARG A N 1
ATOM 803 C CA . ARG A 1 103 ? -0.179 -9.428 -24.286 1.00 92.25 103 ARG A CA 1
ATOM 804 C C . ARG A 1 103 ? -1.468 -10.145 -23.925 1.00 92.25 103 ARG A C 1
ATOM 806 O O . ARG A 1 103 ? -1.617 -11.335 -24.184 1.00 92.25 103 ARG A O 1
ATOM 813 N N . ARG A 1 104 ? -2.391 -9.423 -23.291 1.00 89.56 104 ARG A N 1
ATOM 814 C CA . ARG A 1 104 ? -3.748 -9.928 -23.046 1.00 89.56 104 ARG A CA 1
ATOM 815 C C . ARG A 1 104 ? -4.629 -9.648 -24.257 1.00 89.56 104 ARG A C 1
ATOM 817 O O . ARG A 1 104 ? -4.519 -8.588 -24.861 1.00 89.56 104 ARG A O 1
ATOM 824 N N . TRP A 1 105 ? -5.554 -10.560 -24.541 1.00 84.94 105 TRP A N 1
ATOM 825 C CA . TRP A 1 105 ? -6.506 -10.460 -25.655 1.00 84.94 105 TRP A CA 1
ATOM 826 C C . TRP A 1 105 ? -7.330 -9.163 -25.658 1.00 84.94 105 TRP A C 1
ATOM 828 O O . TRP A 1 105 ? -7.662 -8.653 -26.720 1.00 84.94 105 TRP A O 1
ATOM 838 N N . ASN A 1 106 ? -7.598 -8.596 -24.478 1.00 89.44 106 ASN A N 1
ATOM 839 C CA . ASN A 1 106 ? -8.429 -7.399 -24.324 1.00 89.44 106 ASN A CA 1
ATOM 840 C C . ASN A 1 106 ? -7.665 -6.072 -24.478 1.00 89.44 106 ASN A C 1
ATOM 842 O O . ASN A 1 106 ? -8.277 -5.015 -24.352 1.00 89.44 106 ASN A O 1
ATOM 846 N N . TYR A 1 107 ? -6.350 -6.100 -24.722 1.00 85.56 107 TYR A N 1
ATOM 847 C CA . TYR A 1 107 ? -5.548 -4.888 -24.888 1.00 85.56 107 TYR A CA 1
ATOM 848 C C . TYR A 1 107 ? -4.822 -4.893 -26.238 1.00 85.56 107 TYR A C 1
ATOM 850 O O . TYR A 1 107 ? -4.153 -5.874 -26.568 1.00 85.56 107 TYR A O 1
ATOM 858 N N . PRO A 1 108 ? -4.894 -3.792 -27.013 1.00 89.25 108 PRO A N 1
ATOM 859 C CA . PRO A 1 108 ? -4.253 -3.717 -28.325 1.00 89.25 108 PRO A CA 1
ATOM 860 C C . PRO A 1 108 ? -2.722 -3.781 -28.242 1.00 89.25 108 PRO A C 1
ATOM 862 O O . PRO A 1 108 ? -2.072 -4.182 -29.207 1.00 89.25 108 PRO A O 1
ATOM 865 N N . PHE A 1 109 ? -2.148 -3.433 -27.086 1.00 90.19 109 PHE A N 1
ATOM 866 C CA . PHE A 1 109 ? -0.709 -3.366 -26.870 1.00 90.19 109 PHE A CA 1
ATOM 867 C C . PHE A 1 109 ? -0.267 -4.196 -25.653 1.00 90.19 109 PHE A C 1
ATOM 869 O O . PHE A 1 109 ? -1.010 -4.291 -24.667 1.00 90.19 109 PHE A O 1
ATOM 876 N N . PRO A 1 110 ? 0.946 -4.780 -25.695 1.00 93.00 110 PRO A N 1
ATOM 877 C CA . PRO A 1 110 ? 1.554 -5.401 -24.527 1.00 93.00 110 PRO A CA 1
ATOM 878 C C . PRO A 1 110 ? 1.730 -4.391 -23.385 1.00 93.00 110 PRO A C 1
ATOM 880 O O . PRO A 1 110 ? 2.035 -3.214 -23.612 1.00 93.00 110 PRO A O 1
ATOM 883 N N . HIS A 1 111 ? 1.496 -4.856 -22.161 1.00 95.19 111 HIS A N 1
ATOM 884 C CA . HIS A 1 111 ? 1.580 -4.050 -20.946 1.00 95.19 111 HIS A CA 1
ATOM 885 C C . HIS A 1 111 ? 2.184 -4.845 -19.789 1.00 95.19 111 HIS A C 1
ATOM 887 O O . HIS A 1 111 ? 2.154 -6.077 -19.76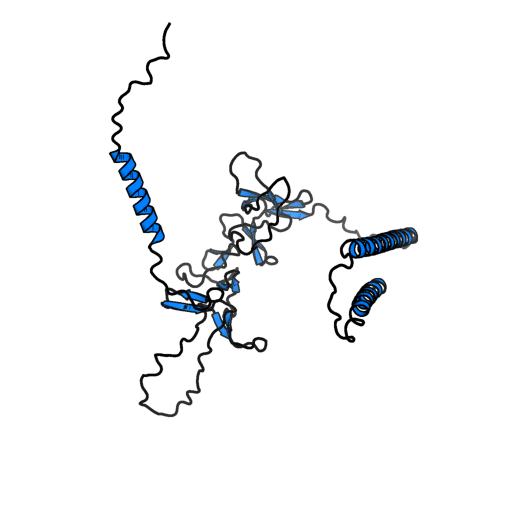8 1.00 95.19 111 HIS A O 1
ATOM 893 N N . CYS A 1 112 ? 2.732 -4.121 -18.819 1.00 96.38 112 CYS A N 1
ATOM 894 C CA . CYS A 1 112 ? 3.325 -4.714 -17.629 1.00 96.38 112 CYS A CA 1
ATOM 895 C C . CYS A 1 112 ? 2.247 -5.225 -16.674 1.00 96.38 112 CYS A C 1
ATOM 897 O O . CYS A 1 112 ? 1.330 -4.482 -16.314 1.00 96.38 112 CYS A O 1
ATOM 899 N N . VAL A 1 113 ? 2.377 -6.470 -16.229 1.00 95.50 113 VAL A N 1
ATOM 900 C CA . VAL A 1 113 ? 1.498 -7.117 -15.246 1.00 95.50 113 VAL A CA 1
ATOM 901 C C . VAL A 1 113 ? 2.376 -7.735 -14.166 1.00 95.50 113 VAL A C 1
ATOM 903 O O . VAL A 1 113 ? 3.414 -8.303 -14.483 1.00 95.50 113 VAL A O 1
ATOM 906 N N . CYS A 1 114 ? 1.992 -7.621 -12.895 1.00 96.50 114 CYS A N 1
ATOM 907 C CA . CYS A 1 114 ? 2.726 -8.294 -11.826 1.00 96.50 114 CYS A CA 1
ATOM 908 C C . CYS A 1 114 ? 2.720 -9.814 -12.008 1.00 96.50 114 CYS A C 1
ATOM 910 O O . CYS A 1 114 ? 1.735 -10.378 -12.489 1.00 96.50 114 CYS A O 1
ATOM 912 N N . HIS A 1 115 ? 3.802 -10.468 -11.585 1.00 94.69 115 HIS A N 1
ATOM 913 C CA . HIS A 1 115 ? 3.844 -11.923 -11.464 1.00 94.69 115 HIS A CA 1
ATOM 914 C C . HIS A 1 115 ? 2.674 -12.419 -10.606 1.00 94.69 115 HIS A C 1
ATOM 916 O O . HIS A 1 115 ? 2.194 -11.707 -9.726 1.00 94.69 115 HIS A O 1
ATOM 922 N N . SER A 1 116 ? 2.244 -13.663 -10.820 1.00 90.00 116 SER A N 1
ATOM 923 C CA . SER A 1 116 ? 1.065 -14.242 -10.157 1.00 90.00 116 SER A CA 1
ATOM 924 C C . SER A 1 116 ? 1.122 -14.243 -8.625 1.00 90.00 116 SER A C 1
ATOM 926 O O . SER A 1 116 ? 0.080 -14.325 -7.987 1.00 90.00 116 SER A O 1
ATOM 928 N N . SER A 1 117 ? 2.318 -14.169 -8.037 1.00 88.81 117 SER A N 1
ATOM 929 C CA . SER A 1 117 ? 2.536 -14.107 -6.588 1.00 88.81 117 SER A CA 1
ATOM 930 C C . SER A 1 117 ? 2.594 -12.684 -6.025 1.00 88.81 117 SER A C 1
ATOM 932 O O . SER A 1 117 ? 2.843 -12.521 -4.839 1.00 88.81 117 SER A O 1
ATOM 934 N N . LEU A 1 118 ? 2.449 -11.652 -6.858 1.00 94.75 118 LEU A N 1
ATOM 935 C CA . LEU A 1 118 ? 2.575 -10.251 -6.461 1.00 94.75 118 LEU A CA 1
ATOM 936 C C . LEU A 1 118 ? 1.288 -9.492 -6.768 1.00 94.75 118 LEU A C 1
ATOM 938 O O . LEU A 1 118 ? 0.577 -9.778 -7.733 1.00 94.75 118 LEU A O 1
ATOM 942 N N . ARG A 1 119 ? 1.008 -8.470 -5.962 1.00 94.31 119 ARG A N 1
ATOM 943 C CA . ARG A 1 119 ? -0.165 -7.608 -6.121 1.00 94.31 119 ARG A CA 1
ATOM 944 C C . ARG A 1 119 ? 0.244 -6.252 -6.675 1.00 94.31 119 ARG A C 1
ATOM 946 O O . ARG A 1 119 ? 1.369 -5.796 -6.494 1.00 94.31 119 ARG A O 1
ATOM 953 N N . THR A 1 120 ? -0.679 -5.604 -7.379 1.00 93.81 120 THR A N 1
ATOM 954 C CA . THR A 1 120 ? -0.470 -4.236 -7.867 1.00 93.81 120 THR A CA 1
ATOM 955 C C . THR A 1 120 ? -0.853 -3.243 -6.777 1.00 93.81 120 THR A C 1
ATOM 957 O O . THR A 1 120 ? -2.013 -3.198 -6.374 1.00 93.81 120 THR A O 1
ATOM 960 N N . SER A 1 121 ? 0.104 -2.438 -6.322 1.00 92.25 121 SER A N 1
ATOM 961 C CA . SER A 1 121 ? -0.144 -1.354 -5.370 1.00 92.25 121 SER A CA 1
ATOM 962 C C . SER A 1 121 ? -0.897 -0.189 -6.026 1.00 92.25 121 SER A C 1
ATOM 964 O O . SER A 1 121 ? -0.940 -0.054 -7.255 1.00 92.25 121 SER A O 1
ATOM 966 N N . ARG A 1 122 ? -1.406 0.744 -5.211 1.00 86.81 122 ARG A N 1
ATOM 967 C CA . ARG A 1 122 ? -1.993 2.008 -5.707 1.00 86.81 122 ARG A CA 1
ATOM 968 C C . ARG A 1 122 ? -1.011 2.835 -6.543 1.00 86.81 122 ARG A C 1
ATOM 970 O O . ARG A 1 122 ? -1.404 3.457 -7.524 1.00 86.81 122 ARG A O 1
ATOM 977 N N . SER A 1 123 ? 0.279 2.783 -6.203 1.00 86.69 123 SER A N 1
ATOM 978 C CA . SER A 1 123 ? 1.367 3.427 -6.953 1.00 86.69 123 SER A CA 1
ATOM 979 C C . SER A 1 123 ? 1.793 2.654 -8.210 1.00 86.69 123 SER A C 1
ATOM 981 O O . SER A 1 123 ? 2.811 2.985 -8.819 1.00 86.69 123 SER A O 1
ATOM 983 N N . ARG A 1 124 ? 1.018 1.634 -8.616 1.00 92.38 124 ARG A N 1
ATOM 984 C CA . ARG A 1 124 ? 1.270 0.770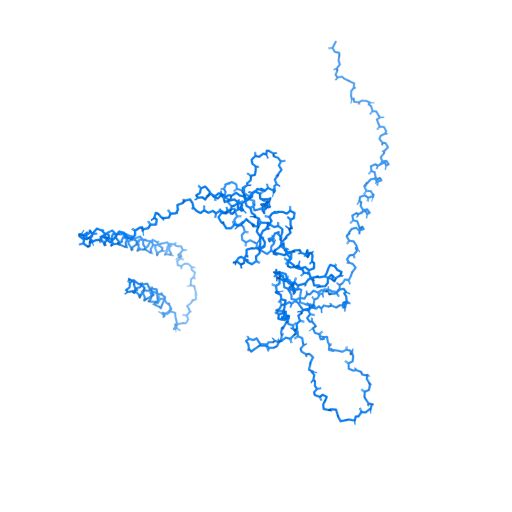 -9.781 1.00 92.38 124 ARG A CA 1
ATOM 985 C C . ARG A 1 124 ? 2.622 0.060 -9.723 1.00 92.38 124 ARG A C 1
ATOM 987 O O . ARG A 1 124 ? 3.266 -0.139 -10.756 1.00 92.38 124 ARG A O 1
ATOM 994 N N . LYS A 1 125 ? 3.049 -0.313 -8.516 1.00 93.19 125 LYS A N 1
ATOM 995 C CA . LYS A 1 125 ? 4.212 -1.171 -8.268 1.00 93.19 125 LYS A CA 1
ATOM 996 C C . LYS A 1 125 ? 3.757 -2.599 -7.979 1.00 93.19 125 LYS A C 1
ATOM 998 O O . LYS A 1 125 ? 2.612 -2.804 -7.587 1.00 93.19 125 LYS A O 1
ATOM 1003 N N . CYS A 1 126 ? 4.645 -3.568 -8.165 1.00 94.81 126 CYS A N 1
ATOM 1004 C CA . CYS A 1 126 ? 4.406 -4.934 -7.712 1.00 94.81 126 CYS A CA 1
ATOM 1005 C C . CYS A 1 126 ? 4.916 -5.084 -6.284 1.00 94.81 126 CYS A C 1
ATOM 1007 O O . CYS A 1 126 ? 6.081 -4.803 -6.016 1.00 94.81 126 CYS A O 1
ATOM 1009 N N . VAL A 1 127 ? 4.025 -5.474 -5.383 1.00 95.44 127 VAL A N 1
ATOM 1010 C CA . VAL A 1 127 ? 4.267 -5.559 -3.939 1.00 95.44 127 VAL A CA 1
ATOM 1011 C C . VAL A 1 127 ? 3.773 -6.897 -3.401 1.00 95.44 127 VAL A C 1
ATOM 1013 O O . VAL A 1 127 ? 2.926 -7.553 -4.019 1.00 95.44 127 VAL A O 1
ATOM 1016 N N . LEU A 1 128 ? 4.315 -7.298 -2.256 1.00 95.62 128 LEU A N 1
ATOM 1017 C CA . LEU A 1 128 ? 3.894 -8.491 -1.525 1.00 95.62 128 LEU A CA 1
ATOM 1018 C C . LEU A 1 128 ? 2.620 -8.188 -0.713 1.00 95.62 128 LEU A C 1
ATOM 1020 O O . LEU A 1 128 ? 2.481 -7.105 -0.133 1.00 95.62 128 LEU A O 1
ATOM 1024 N N . GLY A 1 129 ? 1.674 -9.123 -0.702 1.00 94.94 129 GLY A N 1
ATOM 1025 C CA . GLY A 1 129 ? 0.433 -9.054 0.068 1.00 94.94 129 GLY A CA 1
ATOM 1026 C C . GLY A 1 129 ? 0.570 -9.636 1.476 1.00 94.94 129 GLY A C 1
ATOM 1027 O O . GLY A 1 129 ? 1.625 -10.117 1.871 1.00 94.94 129 GLY A O 1
ATOM 1028 N N . PHE A 1 130 ? -0.513 -9.588 2.257 1.00 95.56 130 PHE A N 1
ATOM 1029 C CA . PHE A 1 130 ? -0.539 -10.174 3.600 1.00 95.56 130 PHE A CA 1
ATOM 1030 C C . PHE A 1 130 ? -0.284 -11.685 3.547 1.00 95.56 130 PHE A C 1
ATOM 1032 O O . PHE A 1 130 ? -0.886 -12.385 2.733 1.00 95.56 130 PHE A O 1
ATOM 1039 N N . GLY A 1 131 ? 0.595 -12.174 4.420 1.00 95.38 131 GLY A N 1
ATOM 1040 C CA . GLY A 1 131 ? 1.004 -13.575 4.487 1.00 95.38 131 GLY A CA 1
ATOM 1041 C C . GLY A 1 131 ? 2.039 -13.995 3.440 1.00 95.38 131 GLY A C 1
ATOM 1042 O O . GLY A 1 131 ? 2.461 -15.147 3.466 1.00 95.38 131 G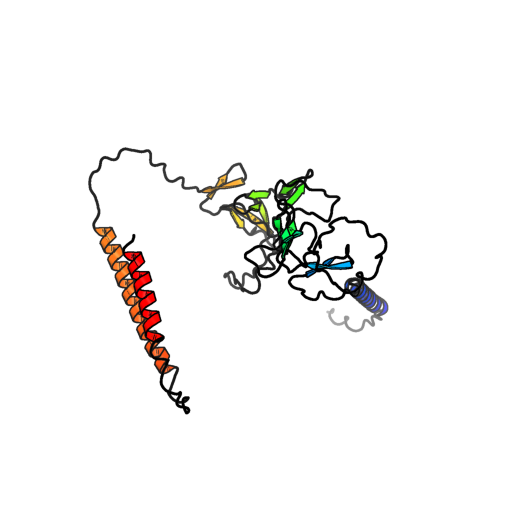LY A O 1
ATOM 1043 N N . ASP A 1 132 ? 2.478 -13.106 2.546 1.00 95.81 132 ASP A N 1
ATOM 1044 C CA . ASP A 1 132 ? 3.543 -13.437 1.598 1.00 95.81 132 ASP A CA 1
ATOM 1045 C C . ASP A 1 132 ? 4.924 -13.397 2.283 1.00 95.81 132 ASP A C 1
ATOM 1047 O O . ASP A 1 132 ? 5.155 -12.552 3.159 1.00 95.81 132 ASP A O 1
ATOM 1051 N N . PRO A 1 133 ? 5.864 -14.280 1.893 1.00 94.50 133 PRO A N 1
ATOM 1052 C CA . PRO A 1 133 ? 7.217 -14.264 2.428 1.00 94.50 133 PRO A CA 1
ATOM 1053 C C . PRO A 1 133 ? 7.959 -13.009 1.964 1.00 94.50 133 PRO A C 1
ATOM 1055 O O . PRO A 1 133 ? 7.937 -12.655 0.784 1.00 94.50 133 PRO A O 1
ATOM 1058 N N . CYS A 1 134 ? 8.652 -12.357 2.889 1.00 94.75 134 CYS A N 1
ATOM 1059 C CA . CYS A 1 134 ? 9.388 -11.123 2.646 1.00 94.75 134 CYS A CA 1
ATOM 1060 C C . CYS A 1 134 ? 10.808 -11.203 3.209 1.00 94.75 134 CYS A C 1
ATOM 1062 O O . CYS A 1 134 ? 11.085 -11.956 4.141 1.00 94.75 134 CYS A O 1
ATOM 1064 N N . ASP A 1 135 ? 11.708 -10.405 2.639 1.00 92.38 135 ASP A N 1
ATOM 1065 C CA . ASP A 1 135 ? 13.106 -10.313 3.051 1.00 92.38 135 ASP A CA 1
ATOM 1066 C C . ASP A 1 135 ? 13.480 -8.842 3.256 1.00 92.38 135 ASP A C 1
ATOM 1068 O O . ASP A 1 135 ? 13.521 -8.062 2.305 1.00 92.38 135 ASP A O 1
ATOM 1072 N N . ASN A 1 136 ? 13.791 -8.468 4.499 1.00 84.25 136 ASN A N 1
ATOM 1073 C CA . ASN A 1 136 ? 14.192 -7.104 4.859 1.00 84.25 136 ASN A CA 1
ATOM 1074 C C . ASN A 1 136 ? 15.505 -6.653 4.194 1.00 84.25 136 ASN A C 1
ATOM 1076 O O . ASN A 1 136 ? 15.785 -5.453 4.127 1.00 84.25 136 ASN A O 1
ATOM 1080 N N . HIS A 1 137 ? 16.317 -7.584 3.693 1.00 84.69 137 HIS A N 1
ATOM 1081 C CA . HIS A 1 137 ? 17.526 -7.273 2.934 1.00 84.69 137 HIS A CA 1
ATOM 1082 C C . HIS A 1 137 ? 17.224 -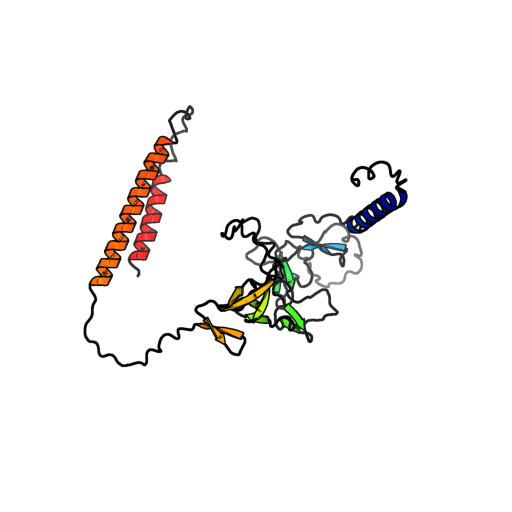6.969 1.469 1.00 84.69 137 HIS A C 1
ATOM 1084 O O . HIS A 1 137 ? 17.956 -6.198 0.838 1.00 84.69 137 HIS A O 1
ATOM 1090 N N . ASN A 1 138 ? 16.136 -7.523 0.934 1.00 79.50 138 ASN A N 1
ATOM 1091 C CA . ASN A 1 138 ? 15.736 -7.285 -0.436 1.00 79.50 138 ASN A CA 1
ATOM 1092 C C . ASN A 1 138 ? 14.821 -6.058 -0.531 1.00 79.50 138 ASN A C 1
ATOM 1094 O O . ASN A 1 138 ? 13.596 -6.152 -0.493 1.00 79.50 138 ASN A O 1
ATOM 1098 N N . LYS A 1 139 ? 15.429 -4.883 -0.722 1.00 75.56 139 LYS A N 1
ATOM 1099 C CA . LYS A 1 139 ? 14.695 -3.617 -0.902 1.00 75.56 139 LYS A CA 1
ATOM 1100 C C . LYS A 1 139 ? 13.797 -3.584 -2.146 1.00 75.56 139 LYS A C 1
ATOM 1102 O O . LYS A 1 139 ? 13.055 -2.622 -2.327 1.00 75.56 139 LYS A O 1
ATOM 1107 N N . GLU A 1 140 ? 13.899 -4.574 -3.028 1.00 71.81 140 GLU A N 1
ATOM 1108 C CA . GLU A 1 140 ? 13.219 -4.577 -4.321 1.00 71.81 140 GLU A CA 1
ATOM 1109 C C . GLU A 1 140 ? 11.774 -5.086 -4.236 1.00 71.81 140 GLU A C 1
ATOM 1111 O O . GLU A 1 140 ? 10.932 -4.657 -5.025 1.00 71.81 140 GLU A O 1
ATOM 1116 N N . LEU A 1 141 ? 11.473 -5.964 -3.274 1.00 83.31 141 LEU A N 1
ATOM 1117 C CA . LEU A 1 141 ? 10.144 -6.539 -3.056 1.00 83.31 141 LEU A CA 1
ATOM 1118 C C . LEU A 1 141 ? 9.708 -6.267 -1.622 1.00 83.31 141 LEU A C 1
ATOM 1120 O O . LEU A 1 141 ? 10.051 -6.994 -0.695 1.00 83.31 141 LEU A O 1
ATOM 1124 N N . MET A 1 142 ? 8.946 -5.193 -1.460 1.00 90.00 142 MET A N 1
ATOM 1125 C CA . MET A 1 142 ? 8.416 -4.780 -0.168 1.00 90.00 142 MET A CA 1
ATOM 1126 C C . MET A 1 142 ? 6.953 -5.199 -0.022 1.00 90.00 142 MET A C 1
ATOM 1128 O O . MET A 1 142 ? 6.222 -5.343 -1.009 1.00 90.00 142 MET A O 1
ATOM 1132 N N . CYS A 1 143 ? 6.537 -5.395 1.227 1.00 94.31 143 CYS A N 1
ATOM 1133 C CA . CYS A 1 143 ? 5.129 -5.526 1.578 1.00 94.31 143 CYS A CA 1
ATOM 1134 C C . CYS A 1 143 ? 4.359 -4.269 1.154 1.00 94.31 143 CYS A C 1
ATOM 1136 O O . CYS A 1 143 ? 4.932 -3.183 1.054 1.00 94.31 143 CYS A O 1
ATOM 1138 N N . ASP A 1 144 ? 3.064 -4.408 0.880 1.00 92.56 144 ASP A N 1
ATOM 1139 C CA . ASP A 1 144 ? 2.236 -3.275 0.472 1.00 92.56 144 ASP A CA 1
ATOM 1140 C C . ASP A 1 144 ? 2.030 -2.275 1.627 1.00 92.56 144 ASP A C 1
ATOM 1142 O O . ASP A 1 144 ? 1.089 -2.378 2.414 1.00 92.56 144 ASP A O 1
ATOM 1146 N N . GLU A 1 145 ? 2.904 -1.272 1.705 1.00 89.00 145 GLU A N 1
ATOM 1147 C CA . GLU A 1 145 ? 2.834 -0.192 2.697 1.00 89.00 145 GLU A CA 1
ATOM 1148 C C . GLU A 1 145 ? 1.530 0.610 2.597 1.00 89.00 145 GLU A C 1
ATOM 1150 O O . GLU A 1 145 ? 1.042 1.122 3.601 1.00 89.00 145 GLU A O 1
ATOM 1155 N N . SER A 1 146 ? 0.914 0.680 1.406 1.00 86.19 146 SER A N 1
ATOM 1156 C CA . SER A 1 146 ? -0.388 1.346 1.240 1.00 86.19 146 SER A CA 1
ATOM 1157 C C . SER A 1 146 ? -1.531 0.586 1.916 1.00 86.19 146 SER A C 1
ATOM 1159 O O . SER A 1 146 ? -2.609 1.145 2.127 1.00 86.19 146 SER A O 1
ATOM 1161 N N . LYS A 1 147 ? -1.274 -0.679 2.269 1.00 89.81 147 LYS A N 1
ATOM 1162 C CA . LYS A 1 147 ? -2.125 -1.541 3.085 1.00 89.81 147 LYS A CA 1
ATOM 1163 C C . LYS A 1 147 ? -1.594 -1.704 4.521 1.00 89.81 147 LYS A C 1
ATOM 1165 O O . LYS A 1 147 ? -1.969 -2.648 5.217 1.00 89.81 147 LYS A O 1
ATOM 1170 N N . LEU A 1 148 ? -0.678 -0.824 4.943 1.00 89.69 148 LEU A N 1
ATOM 1171 C CA . LEU A 1 148 ? -0.025 -0.833 6.259 1.00 89.69 148 LEU A CA 1
ATOM 1172 C C . LEU A 1 148 ? 0.621 -2.186 6.617 1.00 89.69 148 LEU A C 1
ATOM 1174 O O . LEU A 1 148 ? 0.728 -2.549 7.793 1.00 89.69 148 LEU A O 1
ATOM 1178 N N . LEU A 1 149 ? 1.053 -2.933 5.597 1.00 92.38 149 LEU A N 1
ATOM 1179 C CA . LEU A 1 149 ? 1.780 -4.181 5.769 1.00 92.38 149 LEU A CA 1
ATOM 1180 C C . LEU A 1 149 ? 3.267 -3.893 5.954 1.00 92.38 149 LEU A C 1
ATOM 1182 O O . LEU A 1 149 ? 3.858 -3.087 5.237 1.00 92.38 149 LEU A O 1
ATOM 1186 N N . THR A 1 150 ? 3.882 -4.607 6.888 1.00 92.81 150 THR A N 1
ATOM 1187 C CA . THR A 1 150 ? 5.320 -4.554 7.159 1.00 92.81 150 THR A CA 1
ATOM 1188 C C . THR A 1 150 ? 5.890 -5.964 7.212 1.00 92.81 150 THR A C 1
ATOM 1190 O O . THR A 1 150 ? 5.169 -6.925 7.480 1.00 92.81 150 THR A O 1
ATOM 1193 N N . CYS A 1 151 ? 7.179 -6.108 6.915 1.00 94.38 151 CYS A N 1
ATOM 1194 C CA . CYS A 1 151 ? 7.832 -7.409 6.936 1.00 94.38 151 CYS A CA 1
ATOM 1195 C C . CYS A 1 151 ? 8.245 -7.772 8.367 1.00 94.38 151 CYS A C 1
ATOM 1197 O O . CYS A 1 151 ? 9.257 -7.284 8.879 1.00 94.38 151 CYS A O 1
ATOM 1199 N N . VAL A 1 152 ? 7.458 -8.632 9.011 1.00 93.06 152 VAL A N 1
ATOM 1200 C CA . VAL A 1 152 ? 7.669 -9.087 10.389 1.00 93.06 152 VAL A CA 1
ATOM 1201 C C . VAL A 1 152 ? 7.876 -10.595 10.365 1.00 93.06 152 VAL A C 1
ATOM 1203 O O . VAL A 1 152 ? 7.078 -11.335 9.795 1.00 93.06 152 VAL A O 1
ATOM 1206 N N . ASN A 1 153 ? 8.974 -11.067 10.960 1.00 93.38 153 ASN A N 1
ATOM 1207 C CA . ASN A 1 153 ? 9.325 -12.491 10.979 1.00 93.38 153 ASN A CA 1
ATOM 1208 C C . ASN A 1 153 ? 9.315 -13.140 9.578 1.00 93.38 153 ASN A C 1
ATOM 1210 O O . ASN A 1 153 ? 8.797 -14.241 9.407 1.00 93.38 153 ASN A O 1
ATOM 1214 N N . TRP A 1 154 ? 9.890 -12.451 8.583 1.00 94.62 154 TRP A N 1
ATOM 1215 C CA . TRP A 1 154 ? 9.974 -12.903 7.182 1.00 94.62 154 TRP A CA 1
ATOM 1216 C C . TRP A 1 154 ? 8.627 -13.071 6.474 1.00 94.62 154 TRP A C 1
ATOM 1218 O O . TRP A 1 154 ? 8.559 -13.712 5.428 1.00 94.62 154 TRP A O 1
ATOM 1228 N N . MET A 1 155 ? 7.558 -12.492 7.021 1.00 96.31 155 MET A N 1
ATOM 1229 C CA . MET A 1 155 ? 6.218 -12.526 6.444 1.00 96.31 155 MET A CA 1
ATOM 1230 C C . MET A 1 155 ? 5.611 -11.122 6.434 1.00 96.31 155 MET A C 1
ATOM 1232 O O . MET A 1 155 ? 5.787 -10.343 7.372 1.00 96.31 155 MET A O 1
ATOM 1236 N N . CYS A 1 156 ? 4.872 -10.787 5.384 1.00 96.25 156 CYS A N 1
ATOM 1237 C CA . CYS A 1 156 ? 4.135 -9.532 5.329 1.00 96.25 156 CYS A CA 1
ATOM 1238 C C . CYS A 1 156 ? 2.927 -9.589 6.265 1.00 96.25 156 CYS A C 1
ATOM 1240 O O . CYS A 1 156 ? 1.979 -10.336 6.028 1.00 96.25 156 CYS A O 1
ATOM 1242 N N . GLN A 1 157 ? 2.956 -8.795 7.331 1.00 96.06 157 GLN A N 1
ATOM 1243 C CA . GLN A 1 157 ? 1.924 -8.769 8.365 1.00 96.06 157 GLN A CA 1
ATOM 1244 C C . GLN A 1 157 ? 1.554 -7.332 8.731 1.00 96.06 157 GLN A C 1
ATOM 1246 O O . GLN A 1 157 ? 2.255 -6.379 8.380 1.00 96.06 157 GLN A O 1
ATOM 1251 N N . CYS A 1 158 ? 0.441 -7.167 9.442 1.00 94.50 158 CYS A N 1
ATOM 1252 C CA . CYS A 1 158 ? 0.101 -5.879 10.028 1.00 94.50 158 CYS A CA 1
ATOM 1253 C C . CYS A 1 158 ? 1.131 -5.490 11.081 1.00 94.50 158 CYS A C 1
ATOM 1255 O O . CYS A 1 158 ? 1.641 -6.340 11.805 1.00 94.50 158 CYS A O 1
ATOM 1257 N N . HIS A 1 159 ? 1.443 -4.201 11.149 1.00 85.88 159 HIS A N 1
ATOM 1258 C CA . HIS A 1 159 ? 2.429 -3.706 12.097 1.00 85.88 159 HIS A CA 1
ATOM 1259 C C . HIS A 1 159 ? 1.990 -3.976 13.549 1.00 85.88 159 HIS A C 1
ATOM 1261 O O . HIS A 1 159 ? 0.941 -3.485 13.975 1.00 85.88 159 HIS A O 1
ATOM 1267 N N . GLU A 1 160 ? 2.779 -4.765 14.288 1.00 78.50 160 GLU A N 1
ATOM 1268 C CA . GLU A 1 160 ? 2.419 -5.262 15.627 1.00 78.50 160 GLU A CA 1
ATOM 1269 C C . GLU A 1 160 ? 2.259 -4.130 16.655 1.00 78.50 160 GLU A C 1
ATOM 1271 O O . GLU A 1 160 ? 1.346 -4.174 17.480 1.00 78.50 160 GLU A O 1
ATOM 1276 N N . ASP A 1 161 ? 3.068 -3.070 16.554 1.00 77.50 161 ASP A N 1
ATOM 1277 C CA . ASP A 1 161 ? 3.122 -1.991 17.553 1.00 77.50 161 ASP A CA 1
ATOM 1278 C C . ASP A 1 161 ? 1.837 -1.144 17.648 1.00 77.50 161 ASP A C 1
ATOM 1280 O O . ASP A 1 161 ? 1.671 -0.365 18.589 1.00 77.50 161 ASP A O 1
ATOM 1284 N N . TYR A 1 162 ? 0.905 -1.284 16.700 1.00 73.44 162 TYR A N 1
ATOM 1285 C CA . TYR A 1 162 ? -0.274 -0.417 16.600 1.00 73.44 162 TYR A CA 1
ATOM 1286 C C . TYR A 1 162 ? -1.618 -1.111 16.862 1.00 73.44 162 TYR A C 1
ATOM 1288 O O . TYR A 1 162 ? -2.662 -0.517 16.596 1.00 73.44 162 TYR A O 1
ATOM 1296 N N . ASN A 1 163 ? -1.641 -2.338 17.404 1.00 87.06 163 ASN A N 1
ATOM 1297 C CA . ASN A 1 163 ? -2.890 -3.098 17.607 1.00 87.06 163 ASN A CA 1
ATOM 1298 C C . ASN A 1 163 ? -3.731 -3.199 16.318 1.00 87.06 163 ASN A C 1
ATOM 1300 O O . ASN A 1 163 ? -4.958 -3.046 16.331 1.00 87.06 163 ASN A O 1
ATOM 1304 N N . HIS A 1 164 ? -3.063 -3.426 15.189 1.00 91.44 164 HIS A N 1
ATOM 1305 C CA . HIS A 1 164 ? -3.714 -3.609 13.900 1.00 91.44 164 HIS A CA 1
ATOM 1306 C C . HIS A 1 164 ? -4.064 -5.085 13.659 1.00 91.44 164 HIS A C 1
ATOM 1308 O O . HIS A 1 164 ? -3.349 -5.989 14.090 1.00 91.44 164 HIS A O 1
ATOM 1314 N N . GLU A 1 165 ? -5.155 -5.334 12.945 1.00 93.38 165 GLU A N 1
ATOM 1315 C CA . GLU A 1 165 ? -5.537 -6.648 12.422 1.00 93.38 165 GLU A CA 1
ATOM 1316 C C . GLU A 1 165 ? -5.733 -6.578 10.912 1.00 93.38 165 GLU A C 1
ATOM 1318 O O . GLU A 1 165 ? -6.057 -5.523 10.373 1.00 93.38 165 GLU A O 1
ATOM 1323 N N . TYR A 1 166 ? -5.520 -7.692 10.215 1.00 94.56 166 TYR A N 1
ATOM 1324 C CA . TYR A 1 166 ? -5.786 -7.745 8.784 1.00 94.56 166 TYR A CA 1
ATOM 1325 C C . TYR A 1 166 ? -7.277 -7.977 8.552 1.00 94.56 166 TYR A C 1
ATOM 1327 O O . TYR A 1 166 ? -7.811 -9.011 8.952 1.00 94.56 166 TYR A O 1
ATOM 1335 N N . ASP A 1 167 ? -7.945 -7.024 7.907 1.00 92.25 167 ASP A N 1
ATOM 1336 C CA . ASP A 1 167 ? -9.312 -7.198 7.428 1.00 92.25 167 ASP A CA 1
ATOM 1337 C C . ASP A 1 167 ? -9.254 -7.806 6.020 1.00 92.25 167 ASP A C 1
ATOM 1339 O O . ASP A 1 167 ? -8.867 -7.139 5.057 1.00 92.25 167 ASP A O 1
ATOM 1343 N N . GLU A 1 168 ? -9.628 -9.082 5.898 1.00 90.81 168 GLU A N 1
ATOM 1344 C CA . GLU A 1 168 ? -9.653 -9.804 4.620 1.00 90.81 168 GLU A CA 1
ATOM 1345 C C . GLU A 1 168 ? -10.619 -9.181 3.605 1.00 90.81 168 GLU A C 1
ATOM 1347 O O . GLU A 1 168 ? -10.363 -9.241 2.403 1.00 90.81 168 GLU A O 1
ATOM 1352 N N . TYR A 1 169 ? -11.710 -8.558 4.065 1.00 87.19 169 TYR A N 1
ATOM 1353 C CA . TYR A 1 169 ? -12.713 -7.955 3.188 1.00 87.19 169 TYR A CA 1
ATOM 1354 C C . TYR A 1 169 ? -12.229 -6.618 2.620 1.00 87.19 169 TYR A C 1
ATOM 1356 O O . TYR A 1 169 ? -12.376 -6.355 1.425 1.00 87.19 169 TYR A O 1
ATOM 1364 N N . ALA A 1 170 ? -11.621 -5.778 3.462 1.00 86.62 170 ALA A N 1
ATOM 1365 C CA . ALA A 1 170 ? -10.985 -4.534 3.019 1.00 86.62 170 ALA A CA 1
ATOM 1366 C C . ALA A 1 170 ? -9.612 -4.770 2.355 1.00 86.62 170 ALA A C 1
ATOM 1368 O O . ALA A 1 170 ? -9.035 -3.850 1.766 1.00 86.62 170 ALA A O 1
ATOM 1369 N N . GLU A 1 171 ? -9.085 -5.991 2.476 1.00 90.62 171 GLU A N 1
ATOM 1370 C CA . GLU A 1 171 ? -7.726 -6.401 2.142 1.00 90.62 171 GLU A CA 1
ATOM 1371 C C . GLU A 1 171 ? -6.645 -5.440 2.673 1.00 90.62 171 GLU A C 1
ATOM 1373 O O . GLU A 1 171 ? -5.678 -5.144 1.959 1.00 90.62 171 GLU A O 1
ATOM 1378 N N . ASN A 1 172 ? -6.806 -4.920 3.888 1.00 92.06 172 ASN A N 1
ATOM 1379 C CA . ASN A 1 172 ? -5.933 -3.905 4.482 1.00 92.06 172 ASN A CA 1
ATOM 1380 C C . ASN A 1 172 ? -5.796 -4.138 5.994 1.00 92.06 172 ASN A C 1
ATOM 1382 O O . ASN A 1 172 ? -6.689 -4.709 6.619 1.00 92.06 172 ASN A O 1
ATOM 1386 N N . CYS A 1 173 ? -4.699 -3.684 6.592 1.00 93.06 173 CYS A N 1
ATOM 1387 C CA . CYS A 1 173 ? -4.577 -3.642 8.040 1.00 93.06 173 CYS A CA 1
ATOM 1388 C C . CYS A 1 173 ? -5.410 -2.499 8.621 1.00 93.06 173 CYS A C 1
ATOM 1390 O O . CYS A 1 173 ? -5.292 -1.340 8.214 1.00 93.06 173 CYS A O 1
ATOM 1392 N N . VAL A 1 174 ? -6.246 -2.839 9.595 1.00 92.50 174 VAL A N 1
ATOM 1393 C CA . VAL A 1 174 ? -7.157 -1.925 10.278 1.00 92.50 174 VAL A CA 1
ATOM 1394 C C . VAL A 1 174 ? -6.856 -1.884 11.772 1.00 92.50 174 VAL A C 1
ATOM 1396 O O . VAL A 1 174 ? -6.466 -2.881 12.375 1.00 92.50 174 VAL A O 1
ATOM 1399 N N . GLY A 1 175 ? -7.035 -0.722 12.391 1.00 92.12 175 GLY A N 1
ATOM 1400 C CA . GLY A 1 175 ? -6.909 -0.538 13.827 1.00 92.12 175 GLY A CA 1
ATOM 1401 C C . GLY A 1 175 ? -8.089 -1.114 14.590 1.00 92.12 175 GLY A C 1
ATOM 1402 O O . GLY A 1 175 ? -9.248 -0.786 14.314 1.00 92.12 175 GLY A O 1
ATOM 1403 N N . LYS A 1 176 ? -7.784 -1.945 15.588 1.00 93.50 176 LYS A N 1
ATOM 1404 C CA . LYS A 1 176 ? -8.764 -2.383 16.585 1.00 93.50 176 LYS A CA 1
ATOM 1405 C C . LYS A 1 176 ? -9.262 -1.200 17.408 1.00 93.50 176 LYS A C 1
ATOM 1407 O O . LYS A 1 176 ? -8.644 -0.137 17.453 1.00 93.50 176 LYS A O 1
ATOM 1412 N N . VAL A 1 177 ? -10.375 -1.382 18.104 1.00 91.12 177 VAL A N 1
ATOM 1413 C CA . VAL A 1 177 ? -10.862 -0.398 19.076 1.00 91.12 177 VAL A CA 1
ATOM 1414 C C . VAL A 1 177 ? -9.770 -0.118 20.113 1.00 91.12 177 VAL A C 1
ATOM 1416 O O . VAL A 1 177 ? -9.196 -1.044 20.682 1.00 91.12 177 VAL A O 1
ATOM 1419 N N . GLY A 1 178 ? -9.477 1.161 20.343 1.00 88.88 178 GLY A N 1
ATOM 1420 C CA . GLY A 1 178 ? -8.369 1.621 21.183 1.00 88.88 178 GLY A CA 1
ATOM 1421 C C . GLY A 1 178 ? -7.050 1.855 20.436 1.00 88.88 178 GLY A C 1
ATOM 1422 O O . GLY A 1 178 ? -6.154 2.476 21.000 1.00 88.88 178 GLY A O 1
ATOM 1423 N N . ALA A 1 179 ? -6.916 1.412 19.181 1.00 89.94 179 ALA A N 1
ATOM 1424 C CA . ALA A 1 179 ? -5.745 1.713 18.358 1.00 89.94 179 ALA A CA 1
ATOM 1425 C C . ALA A 1 179 ? -5.715 3.193 17.957 1.00 89.94 179 ALA A C 1
ATOM 1427 O O . ALA A 1 179 ? -6.759 3.812 17.731 1.00 89.94 179 ALA A O 1
ATOM 1428 N N . PHE A 1 180 ? -4.511 3.750 17.828 1.00 87.00 180 PHE A N 1
ATOM 1429 C CA . PHE A 1 180 ? -4.340 5.095 17.294 1.00 87.00 180 PHE A CA 1
ATOM 1430 C C . PHE A 1 180 ? -4.684 5.119 15.809 1.00 87.00 180 PHE A C 1
ATOM 1432 O O . PHE A 1 180 ? -4.271 4.256 15.039 1.00 87.00 180 PHE A O 1
ATOM 1439 N N . CYS A 1 181 ? -5.407 6.148 15.395 1.00 86.50 181 CYS A N 1
ATOM 1440 C CA . CYS A 1 181 ? -5.759 6.367 14.005 1.00 86.50 181 CYS A CA 1
ATOM 1441 C C . CYS A 1 181 ? -5.411 7.789 13.590 1.00 86.50 181 CYS A C 1
ATOM 1443 O O . CYS A 1 181 ? -5.482 8.730 14.378 1.00 86.50 181 CYS A O 1
ATOM 1445 N N . LYS A 1 182 ? -5.005 7.960 12.334 1.00 79.50 182 LYS A N 1
ATOM 1446 C CA . LYS A 1 182 ? -4.655 9.275 11.804 1.00 79.50 182 LYS A CA 1
ATOM 1447 C C . LYS A 1 182 ? -5.848 9.828 11.053 1.00 79.50 182 LYS A C 1
ATOM 1449 O O . LYS A 1 182 ? -6.256 9.289 10.023 1.00 79.50 182 LYS A O 1
ATOM 1454 N N . ILE A 1 183 ? -6.394 10.932 11.545 1.00 70.56 183 ILE A N 1
ATOM 1455 C CA . ILE A 1 183 ? -7.451 11.634 10.825 1.00 70.56 183 ILE A CA 1
ATOM 1456 C C . ILE A 1 183 ? -6.749 12.410 9.727 1.00 70.56 183 ILE A C 1
ATOM 1458 O O . ILE A 1 183 ? -6.087 13.420 9.980 1.00 70.56 183 ILE A O 1
ATOM 1462 N N . SER A 1 184 ? -6.856 11.902 8.497 1.00 61.59 184 SER A N 1
ATOM 1463 C CA . SER A 1 184 ? -6.444 12.656 7.318 1.00 61.59 184 SER A CA 1
ATOM 1464 C C . SER A 1 184 ? -7.058 14.047 7.436 1.00 61.59 184 SER A C 1
ATOM 1466 O O . SER A 1 184 ? -8.261 14.165 7.683 1.00 61.59 184 SER A O 1
ATOM 1468 N N . LYS A 1 185 ? -6.227 15.092 7.332 1.00 58.03 185 LYS A N 1
ATOM 1469 C CA . LYS A 1 185 ? -6.615 16.504 7.462 1.00 58.03 185 LYS A CA 1
ATOM 1470 C C . LYS A 1 185 ? -7.522 16.929 6.299 1.00 58.03 185 LYS A C 1
ATOM 1472 O O . LYS A 1 185 ? -7.222 17.891 5.596 1.00 58.03 185 LYS A O 1
ATOM 1477 N N . ARG A 1 186 ? -8.645 16.246 6.070 1.00 54.03 186 ARG A N 1
ATOM 1478 C CA . ARG A 1 186 ? -9.758 16.831 5.333 1.00 54.03 186 ARG A CA 1
ATOM 1479 C C . ARG A 1 186 ? -10.196 18.017 6.172 1.00 54.03 186 ARG A C 1
ATOM 1481 O O . ARG A 1 186 ? -10.568 17.868 7.335 1.00 54.03 186 ARG A O 1
ATOM 1488 N N . LYS A 1 187 ? -10.002 19.214 5.625 1.00 45.81 187 LYS A N 1
ATOM 1489 C CA . LYS A 1 187 ? -10.278 20.461 6.326 1.00 45.81 187 LYS A CA 1
ATOM 1490 C C . LYS A 1 187 ? -11.753 20.458 6.723 1.00 45.81 187 LYS A C 1
ATOM 1492 O O . LYS A 1 187 ? -12.627 20.600 5.875 1.00 45.81 187 LYS A O 1
ATOM 1497 N N . PHE A 1 188 ? -12.025 20.312 8.015 1.00 45.91 188 PHE A N 1
ATOM 1498 C CA . PHE A 1 188 ? -13.329 20.625 8.583 1.00 45.91 188 PHE A CA 1
ATOM 1499 C C . PHE A 1 188 ? -13.503 22.149 8.531 1.00 45.91 188 PHE A C 1
ATOM 1501 O O . PHE A 1 188 ? -13.214 22.849 9.498 1.00 45.91 188 PHE A O 1
ATOM 1508 N N . PHE A 1 189 ? -13.922 22.690 7.387 1.00 45.34 189 PHE A N 1
ATOM 1509 C CA . PHE A 1 189 ? -14.377 24.076 7.309 1.00 45.34 189 PHE A CA 1
ATOM 1510 C C . PHE A 1 189 ? -15.857 24.110 7.711 1.00 45.34 189 PHE A C 1
ATOM 1512 O O . PHE A 1 189 ? -16.711 23.538 7.040 1.00 45.34 189 PHE A O 1
ATOM 1519 N N . ASN A 1 190 ? -16.165 24.780 8.826 1.00 40.44 190 ASN A N 1
ATOM 1520 C CA . ASN A 1 190 ? -17.531 25.067 9.287 1.00 40.44 190 ASN A CA 1
ATOM 1521 C C . ASN A 1 190 ? -18.449 23.842 9.478 1.00 40.44 190 ASN A C 1
ATOM 1523 O O . ASN A 1 190 ? -19.602 23.852 9.051 1.00 40.44 190 ASN A O 1
ATOM 1527 N N . GLY A 1 191 ? -17.960 22.778 10.125 1.00 46.88 191 GLY A N 1
ATOM 1528 C CA . GLY A 1 191 ? -18.809 21.645 10.529 1.00 46.88 191 GLY A CA 1
ATOM 1529 C C . GLY A 1 191 ? -19.347 20.785 9.379 1.00 46.88 191 GLY A C 1
ATOM 1530 O O . GLY A 1 191 ? -20.173 19.905 9.613 1.00 46.88 191 GLY A O 1
ATOM 1531 N N . LYS A 1 192 ? -18.871 20.999 8.148 1.00 43.22 192 LYS A N 1
ATOM 1532 C CA . LYS A 1 192 ? -19.090 20.098 7.014 1.00 43.22 192 LYS A CA 1
ATOM 1533 C C . LYS A 1 192 ? -17.748 19.523 6.572 1.00 43.22 192 LYS A C 1
ATOM 1535 O O . LYS A 1 192 ? -16.771 20.257 6.427 1.00 43.22 192 LYS A O 1
ATOM 1540 N N . LEU A 1 193 ? -17.703 18.206 6.363 1.00 49.84 193 LEU A N 1
ATOM 1541 C CA . LEU A 1 193 ? -16.622 17.576 5.607 1.00 49.84 193 LEU A CA 1
ATOM 1542 C C . LEU A 1 193 ? -16.708 18.144 4.184 1.00 49.84 193 LEU A C 1
ATOM 1544 O O . LEU A 1 193 ? -17.619 17.783 3.440 1.00 49.84 193 LEU A O 1
ATOM 1548 N N . SER A 1 194 ? -15.822 19.074 3.825 1.00 42.44 194 SER A N 1
ATOM 1549 C CA . SER A 1 194 ? -15.684 19.472 2.424 1.00 42.44 194 SER A CA 1
ATOM 1550 C C . SER A 1 194 ? -14.921 18.352 1.735 1.00 42.44 194 SER A C 1
ATOM 1552 O O . SER A 1 194 ? -13.719 18.182 1.947 1.00 42.44 194 SER A O 1
ATOM 1554 N N . ASP A 1 195 ? -15.644 17.536 0.974 1.00 50.03 195 ASP A N 1
ATOM 1555 C CA . ASP A 1 195 ? -15.052 16.595 0.034 1.00 50.03 195 ASP A CA 1
ATOM 1556 C C . ASP A 1 195 ? -14.635 17.411 -1.194 1.00 50.03 195 ASP A C 1
ATOM 1558 O O . ASP A 1 195 ? -15.312 17.438 -2.221 1.00 50.03 195 ASP A O 1
ATOM 1562 N N . ASP A 1 196 ? -13.569 18.204 -1.047 1.00 48.28 196 ASP A N 1
ATOM 1563 C CA . ASP A 1 196 ? -12.981 18.916 -2.175 1.00 48.28 196 ASP A CA 1
ATOM 1564 C C . ASP A 1 196 ? -12.431 17.836 -3.111 1.00 48.28 196 ASP A C 1
ATOM 1566 O O . ASP A 1 196 ? -11.336 17.319 -2.900 1.00 48.28 196 ASP A O 1
ATOM 1570 N N . GLY A 1 197 ? -13.233 17.450 -4.108 1.00 47.41 197 GLY A N 1
ATOM 1571 C CA . GLY A 1 197 ? -12.988 16.383 -5.084 1.00 47.41 197 GLY A CA 1
ATOM 1572 C C . GLY A 1 197 ? -11.816 16.637 -6.037 1.00 47.41 197 GLY A C 1
ATOM 1573 O O . GLY A 1 197 ? -11.910 16.344 -7.227 1.00 47.41 197 GLY A O 1
ATOM 1574 N N . ARG A 1 198 ? -10.715 17.205 -5.540 1.00 45.28 198 ARG A N 1
ATOM 1575 C CA . ARG A 1 198 ? -9.438 17.330 -6.236 1.00 45.28 198 ARG A CA 1
ATOM 1576 C C . ARG A 1 198 ? -8.523 16.198 -5.786 1.00 45.28 198 ARG A C 1
ATOM 1578 O O . ARG A 1 198 ? -7.962 16.243 -4.700 1.00 45.28 198 ARG A O 1
ATOM 1585 N N . ASP A 1 199 ? -8.434 15.198 -6.659 1.00 45.72 199 ASP A N 1
ATOM 1586 C CA . ASP A 1 199 ? -7.503 14.070 -6.649 1.00 45.72 199 ASP A CA 1
ATOM 1587 C C . ASP A 1 199 ? -7.347 13.354 -5.301 1.00 45.72 199 ASP A C 1
ATOM 1589 O O . ASP A 1 199 ? -6.361 13.481 -4.579 1.00 45.72 199 ASP A O 1
ATOM 1593 N N . SER A 1 200 ? -8.297 12.456 -5.037 1.00 48.34 200 SER A N 1
ATOM 1594 C CA . SER A 1 200 ? -8.285 11.417 -3.997 1.00 48.34 200 SER A CA 1
ATOM 1595 C C . SER A 1 200 ? -7.105 10.422 -4.065 1.00 48.34 200 SER A C 1
ATOM 1597 O O . SER A 1 200 ? -7.157 9.375 -3.420 1.00 48.34 200 SER A O 1
ATOM 1599 N N . ASN A 1 201 ? -6.055 10.716 -4.837 1.00 49.56 201 ASN A N 1
ATOM 1600 C CA . ASN A 1 201 ? -4.853 9.892 -4.951 1.00 49.56 201 ASN A CA 1
ATOM 1601 C C . ASN A 1 201 ? -3.789 10.221 -3.891 1.00 49.56 201 ASN A C 1
ATOM 1603 O O . ASN A 1 201 ? -2.973 9.350 -3.607 1.00 49.56 201 ASN A O 1
ATOM 1607 N N . ASP A 1 202 ? -3.854 11.390 -3.241 1.00 50.00 202 ASP A N 1
ATOM 1608 C CA . ASP A 1 202 ? -3.024 11.735 -2.072 1.00 50.00 202 ASP A CA 1
ATOM 1609 C C . ASP A 1 202 ? -3.744 11.398 -0.752 1.00 50.00 202 ASP A C 1
ATOM 1611 O O . ASP A 1 202 ? -3.772 12.167 0.214 1.00 50.00 202 ASP A O 1
ATOM 1615 N N . GLN A 1 203 ? -4.362 10.215 -0.686 1.00 53.38 203 GLN A N 1
ATOM 1616 C CA . GLN A 1 203 ? -4.621 9.615 0.619 1.00 53.38 203 GLN A CA 1
ATOM 1617 C C . GLN A 1 203 ? -3.264 9.303 1.237 1.00 53.38 203 GLN A C 1
ATOM 1619 O O . GLN A 1 203 ? -2.553 8.437 0.737 1.00 53.38 203 GLN A O 1
ATOM 1624 N N . ASP A 1 204 ? -2.926 10.033 2.302 1.00 57.81 204 ASP A N 1
ATOM 1625 C CA . ASP A 1 204 ? -1.792 9.737 3.173 1.00 57.81 204 ASP A CA 1
ATOM 1626 C C . ASP A 1 204 ? -1.789 8.217 3.426 1.00 57.81 204 ASP A C 1
ATOM 1628 O O . ASP A 1 204 ? -2.735 7.720 4.050 1.00 57.81 204 ASP A O 1
ATOM 1632 N N . PRO A 1 205 ? -0.817 7.457 2.880 1.00 54.62 205 PRO A N 1
ATOM 1633 C CA . PRO A 1 205 ? -0.848 5.992 2.895 1.00 54.62 205 PRO A CA 1
ATOM 1634 C C . PRO A 1 205 ? -0.816 5.432 4.323 1.00 54.62 205 PRO A C 1
ATOM 1636 O O . PRO A 1 205 ? -1.094 4.259 4.536 1.00 54.62 205 PRO A O 1
ATOM 1639 N N . TYR A 1 206 ? -0.545 6.300 5.300 1.00 58.28 206 TYR A N 1
ATOM 1640 C CA . TYR A 1 206 ? -0.518 6.015 6.725 1.00 58.28 206 TYR A CA 1
ATOM 1641 C C . TYR A 1 206 ? -1.832 6.334 7.458 1.00 58.28 206 TYR A C 1
ATOM 1643 O O . TYR A 1 206 ? -1.868 6.336 8.690 1.00 58.28 206 TYR A O 1
ATOM 1651 N N . ALA A 1 207 ? -2.917 6.651 6.745 1.00 64.19 207 ALA A N 1
ATOM 1652 C CA . ALA A 1 207 ? -4.229 6.815 7.361 1.00 64.19 207 ALA A CA 1
ATOM 1653 C C . ALA A 1 207 ? -4.777 5.445 7.792 1.00 64.19 207 ALA A C 1
ATOM 1655 O O . ALA A 1 207 ? -5.397 4.731 7.006 1.00 64.19 207 ALA A O 1
ATOM 1656 N N . VAL A 1 208 ? -4.532 5.090 9.054 1.00 71.81 208 VAL A N 1
ATOM 1657 C CA . VAL A 1 208 ? -5.074 3.883 9.688 1.00 71.81 208 VAL A CA 1
ATOM 1658 C C . VAL A 1 208 ? -6.600 3.914 9.633 1.00 71.81 208 VAL A C 1
ATOM 1660 O O . VAL A 1 208 ? -7.241 4.792 10.217 1.00 71.81 208 VAL A O 1
ATOM 1663 N N . LEU A 1 209 ? -7.176 2.945 8.922 1.00 83.38 209 LEU A N 1
ATOM 1664 C CA . LEU A 1 209 ? -8.609 2.666 8.946 1.00 83.38 209 LEU A CA 1
ATOM 1665 C C . LEU A 1 209 ? -8.938 1.896 10.223 1.00 83.38 209 LEU A C 1
ATOM 1667 O O . LEU A 1 209 ? -8.162 1.045 10.632 1.00 83.38 209 LEU A O 1
ATOM 1671 N N . CYS A 1 210 ? -10.074 2.174 10.851 1.00 89.69 210 CYS A N 1
ATOM 1672 C CA . CYS A 1 210 ? -10.540 1.381 11.986 1.00 89.69 210 CYS A CA 1
ATOM 1673 C C . CYS A 1 210 ? -11.287 0.131 11.505 1.00 89.69 210 CYS A C 1
ATOM 1675 O O . CYS A 1 210 ? -11.831 0.127 10.400 1.00 89.69 210 CYS A O 1
ATOM 1677 N N . THR A 1 211 ? -11.329 -0.909 12.342 1.00 91.69 211 THR A N 1
ATOM 1678 C CA . THR A 1 211 ? -12.102 -2.137 12.088 1.00 91.69 211 THR A CA 1
ATOM 1679 C C . THR A 1 211 ? -13.586 -1.837 11.830 1.00 91.69 211 THR A C 1
ATOM 1681 O O . THR A 1 211 ? -14.101 -0.779 12.213 1.00 91.69 211 THR A O 1
ATOM 1684 N N . ASN A 1 212 ? -14.301 -2.754 11.176 1.00 87.44 212 ASN A N 1
ATOM 1685 C CA . ASN A 1 212 ? -15.706 -2.546 10.814 1.00 87.44 212 ASN A CA 1
ATOM 1686 C C . ASN A 1 212 ? -16.570 -2.198 12.041 1.00 87.44 212 ASN A C 1
ATOM 1688 O O . ASN A 1 212 ? -16.494 -2.834 13.090 1.00 87.44 212 ASN A O 1
ATOM 1692 N N . GLY A 1 213 ? -17.401 -1.158 11.908 1.00 84.44 213 GLY A N 1
ATOM 1693 C CA . GLY A 1 213 ? -18.228 -0.628 13.003 1.00 84.44 213 GLY A CA 1
ATOM 1694 C C . GLY A 1 213 ? -17.507 0.339 13.955 1.00 84.44 213 GLY A C 1
ATOM 1695 O O . GLY A 1 213 ? -18.164 0.945 14.809 1.00 84.44 213 GLY A O 1
ATOM 1696 N N . ALA A 1 214 ? -16.196 0.544 13.794 1.00 88.25 214 ALA A N 1
ATOM 1697 C CA . ALA A 1 214 ? -15.436 1.583 14.481 1.00 88.25 214 ALA A CA 1
ATOM 1698 C C . ALA A 1 214 ? -15.201 2.808 13.582 1.00 88.25 214 ALA A C 1
ATOM 1700 O O . ALA A 1 214 ? -15.141 2.723 12.356 1.00 88.25 214 ALA A O 1
ATOM 1701 N N . ALA A 1 215 ? -15.058 3.973 14.205 1.00 87.62 215 ALA A N 1
ATOM 1702 C CA . ALA A 1 215 ? -14.621 5.205 13.564 1.00 87.62 215 ALA A CA 1
ATOM 1703 C C . ALA A 1 215 ? -13.452 5.812 14.336 1.00 87.62 215 ALA A C 1
ATOM 1705 O O . ALA A 1 215 ? -13.307 5.610 15.541 1.00 87.62 215 ALA A O 1
ATOM 1706 N N . CYS A 1 216 ? -12.629 6.585 13.632 1.00 87.75 216 CYS A N 1
ATOM 1707 C CA . CYS A 1 216 ? -11.558 7.334 14.262 1.00 87.75 216 CYS A CA 1
ATOM 1708 C C . CYS A 1 216 ? -12.147 8.531 15.020 1.00 87.75 216 CYS A C 1
ATOM 1710 O O . CYS A 1 216 ? -12.578 9.509 14.403 1.00 87.75 216 CYS A O 1
ATOM 1712 N N . ALA A 1 217 ? -12.209 8.438 16.346 1.00 85.88 217 ALA A N 1
ATOM 1713 C CA . ALA A 1 217 ? -12.690 9.507 17.208 1.00 85.88 217 ALA A CA 1
ATOM 1714 C C . ALA A 1 217 ? -11.525 10.431 17.584 1.00 85.88 217 ALA A C 1
ATOM 1716 O O . ALA A 1 217 ? -10.466 9.966 18.002 1.00 85.88 217 ALA A O 1
ATOM 1717 N N . LEU A 1 218 ? -11.716 11.747 17.444 1.00 79.94 218 LEU A N 1
ATOM 1718 C CA . LEU A 1 218 ? -10.777 12.727 17.991 1.00 79.94 218 LEU A CA 1
ATOM 1719 C C . LEU A 1 218 ? -10.790 12.613 19.509 1.00 79.94 218 LEU A C 1
ATOM 1721 O O . LEU A 1 218 ? -11.843 12.748 20.135 1.00 79.94 218 LEU A O 1
ATOM 1725 N N . GLU A 1 219 ? -9.619 12.407 20.098 1.00 68.12 219 GLU A N 1
ATOM 1726 C CA . GLU A 1 219 ? -9.475 12.566 21.533 1.00 68.12 219 GLU A CA 1
ATOM 1727 C C . GLU A 1 219 ? -9.674 14.059 21.838 1.00 68.12 219 GLU A C 1
ATOM 1729 O O . GLU A 1 219 ? -8.935 14.913 21.355 1.00 68.12 219 GLU A O 1
ATOM 1734 N N . LEU A 1 220 ? -10.722 14.399 22.593 1.00 55.47 220 LEU A N 1
ATOM 1735 C CA . LEU A 1 220 ? -11.069 15.782 22.960 1.00 55.47 220 LEU A CA 1
ATOM 1736 C C . LEU A 1 220 ? -10.054 16.421 23.936 1.00 55.47 220 LEU A C 1
ATOM 1738 O O . LEU A 1 220 ? -10.313 17.490 24.489 1.00 55.47 220 LEU A O 1
ATOM 1742 N N . ALA A 1 221 ? -8.907 15.779 24.168 1.00 49.91 221 ALA A N 1
ATOM 1743 C CA . ALA A 1 221 ? -7.840 16.298 25.004 1.00 49.91 221 ALA A CA 1
ATOM 1744 C C . ALA A 1 221 ? -7.061 17.361 24.217 1.00 49.91 221 ALA A C 1
ATOM 1746 O O . ALA A 1 221 ? -6.519 17.098 23.147 1.00 49.91 221 ALA A O 1
ATOM 1747 N N . GLY A 1 222 ? -7.085 18.589 24.734 1.00 52.34 222 GLY A N 1
ATOM 1748 C CA . GLY A 1 222 ? -6.590 19.786 24.067 1.00 52.34 222 GLY A CA 1
ATOM 1749 C C . GLY A 1 222 ? -5.218 19.631 23.406 1.00 52.34 222 GLY A C 1
ATOM 1750 O O . GLY A 1 222 ? -4.273 19.117 23.990 1.00 52.34 222 GLY A O 1
ATOM 1751 N N . GLU A 1 223 ? -5.137 20.173 22.193 1.00 47.78 223 GLU A N 1
ATOM 1752 C CA . GLU A 1 223 ? -3.899 20.607 21.541 1.00 47.78 223 GLU A CA 1
ATOM 1753 C C . GLU A 1 223 ? -2.921 19.510 21.083 1.00 47.78 223 GLU A C 1
ATOM 1755 O O . GLU A 1 223 ? -1.732 19.553 21.376 1.00 47.78 223 GLU A O 1
ATOM 1760 N N . SER A 1 224 ? -3.370 18.603 20.208 1.00 49.34 224 SER A N 1
ATOM 1761 C CA . SER A 1 224 ? -2.525 18.184 19.076 1.00 49.34 224 SER A CA 1
ATOM 1762 C C . SER A 1 224 ? -3.361 17.633 17.917 1.00 49.34 224 SER A C 1
ATOM 1764 O O . SER A 1 224 ? -3.896 16.529 17.954 1.00 49.34 224 SER A O 1
ATOM 1766 N N . PHE A 1 225 ? -3.514 18.437 16.864 1.00 55.41 225 PHE A N 1
ATOM 1767 C CA . PHE A 1 225 ? -4.321 18.109 15.690 1.00 55.41 225 PHE A CA 1
ATOM 1768 C C . PHE A 1 225 ? -3.655 17.018 14.832 1.00 55.41 225 PHE A C 1
ATOM 1770 O O . PHE A 1 225 ? -2.717 17.308 14.084 1.00 55.41 225 PHE A O 1
ATOM 1777 N N . GLY A 1 226 ? -4.180 15.790 14.853 1.00 63.34 226 GLY A N 1
ATOM 1778 C CA . GLY A 1 226 ? -3.868 14.794 13.814 1.00 63.34 226 GLY A CA 1
ATOM 1779 C C . GLY A 1 226 ? -4.092 13.332 14.184 1.00 63.34 226 GLY A C 1
ATOM 1780 O O . GLY A 1 226 ? -4.298 12.518 13.283 1.00 63.34 226 GLY A O 1
ATOM 1781 N N . ASN A 1 227 ? -4.100 13.012 15.476 1.00 74.94 227 ASN A N 1
ATOM 1782 C CA . ASN A 1 227 ? -4.276 11.648 15.957 1.00 74.94 227 ASN A CA 1
ATOM 1783 C C . ASN A 1 227 ? -5.635 11.518 16.653 1.00 74.94 227 ASN A C 1
ATOM 1785 O O . ASN A 1 227 ? -6.075 12.420 17.363 1.00 74.94 227 ASN A O 1
ATOM 1789 N N . GLY A 1 228 ? -6.307 10.407 16.404 1.00 84.88 228 GLY A N 1
ATOM 1790 C CA . GLY A 1 228 ? -7.500 9.965 17.104 1.00 84.88 228 GLY A CA 1
ATOM 1791 C C . GLY A 1 228 ? -7.311 8.540 17.604 1.00 84.88 228 GLY A C 1
ATOM 1792 O O . GLY A 1 228 ? -6.239 7.946 17.459 1.00 84.88 228 GLY A O 1
ATOM 1793 N N . VAL A 1 229 ? -8.375 7.986 18.166 1.00 89.00 229 VAL A N 1
ATOM 1794 C CA . VAL A 1 229 ? -8.434 6.596 18.615 1.00 89.00 229 VAL A CA 1
ATOM 1795 C C . VAL A 1 229 ? -9.632 5.922 17.958 1.00 89.00 229 VAL A C 1
ATOM 1797 O O . VAL A 1 229 ? -10.709 6.513 17.846 1.00 89.00 229 VAL A O 1
ATOM 1800 N N . CYS A 1 230 ? -9.461 4.688 17.497 1.00 90.94 230 CYS A N 1
ATOM 1801 C CA . CYS A 1 230 ? -10.560 3.900 16.960 1.00 90.94 230 CYS A CA 1
ATOM 1802 C C . CYS A 1 230 ? -11.573 3.591 18.068 1.00 90.94 230 CYS A C 1
ATOM 1804 O O . CYS A 1 230 ? -11.240 2.949 19.063 1.00 90.94 230 CYS A O 1
ATOM 1806 N N . ALA A 1 231 ? -12.818 4.025 17.894 1.00 91.00 231 ALA A N 1
ATOM 1807 C CA . ALA A 1 231 ? -13.908 3.806 18.837 1.00 91.00 231 ALA A CA 1
ATOM 1808 C C . ALA A 1 231 ? -15.138 3.253 18.112 1.00 91.00 231 ALA A C 1
ATOM 1810 O O . ALA A 1 231 ? -15.438 3.659 16.987 1.00 91.00 231 ALA A O 1
ATOM 1811 N N . CYS A 1 232 ? -15.864 2.334 18.751 1.00 90.00 232 CYS A N 1
ATOM 1812 C CA . CYS A 1 232 ? -17.119 1.833 18.197 1.00 90.00 232 CYS A CA 1
ATOM 1813 C C . CYS A 1 232 ? -18.149 2.953 18.056 1.00 90.00 232 CYS A C 1
ATOM 1815 O O . CYS A 1 232 ? -18.230 3.866 18.881 1.00 90.00 232 CYS A O 1
ATOM 1817 N N . TRP A 1 233 ? -18.981 2.852 17.022 1.00 87.06 233 TRP A N 1
ATOM 1818 C CA . TRP A 1 233 ? -20.177 3.678 16.928 1.00 87.06 233 TRP A CA 1
ATOM 1819 C C . TRP A 1 233 ? -21.094 3.424 18.129 1.00 87.06 233 TRP A C 1
ATOM 1821 O O . TRP A 1 233 ? -21.192 2.305 18.616 1.00 87.06 233 TRP A O 1
ATOM 1831 N N . TRP A 1 234 ? -21.848 4.444 18.533 1.00 84.06 234 TRP A N 1
ATOM 1832 C CA . TRP A 1 234 ? -22.844 4.413 19.615 1.00 84.06 234 TRP A CA 1
ATOM 1833 C C . TRP A 1 234 ? -23.870 3.258 19.587 1.00 84.06 234 TRP A C 1
ATOM 1835 O O . TRP A 1 234 ? -24.513 3.006 20.599 1.00 84.06 234 TRP A O 1
ATOM 1845 N N . MET A 1 235 ? -24.036 2.554 18.460 1.00 85.44 235 MET A N 1
ATOM 1846 C CA . MET A 1 235 ? -24.918 1.380 18.330 1.00 85.44 235 MET A CA 1
ATOM 1847 C C . MET A 1 235 ? -24.193 0.028 18.479 1.00 85.44 235 MET A C 1
ATOM 1849 O O . MET A 1 235 ? -24.819 -1.026 18.341 1.00 85.44 235 MET A O 1
ATOM 1853 N N . TYR A 1 236 ? -22.883 0.041 18.718 1.00 88.75 236 TYR A N 1
ATOM 1854 C CA . TYR A 1 236 ? -22.028 -1.138 18.797 1.00 88.75 236 TYR A CA 1
ATOM 1855 C C . TYR A 1 236 ? -21.357 -1.219 20.169 1.00 88.75 236 TYR A C 1
ATOM 1857 O O . TYR A 1 236 ? -20.939 -0.209 20.734 1.00 88.75 236 TYR A O 1
ATOM 1865 N N . ASN A 1 237 ? -21.216 -2.439 20.678 1.00 89.62 237 ASN A N 1
ATOM 1866 C CA . ASN A 1 237 ? -20.425 -2.743 21.860 1.00 89.62 237 ASN A CA 1
ATOM 1867 C C . ASN A 1 237 ? -19.016 -3.177 21.465 1.00 89.62 237 ASN A C 1
ATOM 1869 O O . ASN A 1 237 ? -18.823 -3.883 20.475 1.00 89.62 237 ASN A O 1
ATOM 1873 N N . VAL A 1 238 ? -18.044 -2.798 22.292 1.00 91.50 238 VAL A N 1
ATOM 1874 C CA . VAL A 1 238 ? -16.668 -3.287 22.183 1.00 91.50 238 VAL A CA 1
ATOM 1875 C C . VAL A 1 238 ? -16.620 -4.728 22.691 1.00 91.50 238 VAL A C 1
ATOM 1877 O O . VAL A 1 238 ? -17.036 -5.006 23.818 1.00 91.50 238 VAL A O 1
ATOM 1880 N N . THR A 1 239 ? -16.123 -5.650 21.873 1.00 91.25 239 THR A N 1
ATOM 1881 C CA . THR A 1 239 ? -15.883 -7.041 22.278 1.00 91.25 239 THR A CA 1
ATOM 1882 C C . THR A 1 239 ? -14.553 -7.172 23.024 1.00 91.25 239 THR A C 1
ATOM 1884 O O . THR A 1 239 ? -13.687 -6.300 22.947 1.00 91.25 239 THR A O 1
ATOM 1887 N N . ALA A 1 240 ? -14.334 -8.306 23.698 1.00 90.12 240 ALA A N 1
ATOM 1888 C CA . ALA A 1 240 ? -13.060 -8.594 24.367 1.00 90.12 240 ALA A CA 1
ATOM 1889 C C . ALA A 1 240 ? -11.847 -8.598 23.411 1.00 90.12 240 ALA A C 1
ATOM 1891 O O . ALA A 1 240 ? -10.725 -8.360 23.847 1.00 90.12 240 ALA A O 1
ATOM 1892 N N . ASN A 1 241 ? -12.071 -8.827 22.113 1.00 89.50 241 ASN A N 1
ATOM 1893 C CA . ASN A 1 241 ? -11.018 -8.855 21.096 1.00 89.50 241 ASN A CA 1
ATOM 1894 C C . ASN A 1 241 ? -10.716 -7.471 20.496 1.00 89.50 241 ASN A C 1
ATOM 1896 O O . ASN A 1 241 ? -9.869 -7.376 19.605 1.00 89.50 241 ASN A O 1
ATOM 1900 N N . GLY A 1 242 ? -11.398 -6.415 20.958 1.00 88.06 242 GLY A N 1
ATOM 1901 C CA . GLY A 1 242 ? -11.242 -5.057 20.436 1.00 88.06 242 GLY A CA 1
ATOM 1902 C C . GLY A 1 242 ? -11.965 -4.820 19.106 1.00 88.06 242 GLY A C 1
ATOM 1903 O O . GLY A 1 242 ? -11.568 -3.938 18.352 1.00 88.06 242 GLY A O 1
ATOM 1904 N N . THR A 1 243 ? -13.009 -5.594 18.803 1.00 90.12 243 THR A N 1
ATOM 1905 C CA . THR A 1 243 ? -13.876 -5.399 17.625 1.00 90.12 243 THR A CA 1
ATOM 1906 C C . THR A 1 243 ? -15.231 -4.818 18.035 1.00 90.12 243 THR A C 1
ATOM 1908 O O . THR A 1 243 ? -15.563 -4.793 19.221 1.00 90.12 243 THR A O 1
ATOM 1911 N N . CYS A 1 244 ? -16.019 -4.335 17.072 1.00 89.62 244 CYS A N 1
ATOM 1912 C CA . CYS A 1 244 ? -17.354 -3.788 17.322 1.00 89.62 244 CYS A CA 1
ATOM 1913 C C . CYS A 1 244 ? -18.443 -4.806 16.955 1.00 89.62 244 CYS A C 1
ATOM 1915 O O . CYS A 1 244 ? -18.577 -5.180 15.793 1.00 89.62 244 CYS A O 1
ATOM 1917 N N . GLU A 1 245 ? -19.260 -5.221 17.924 1.00 91.56 245 GLU A N 1
ATOM 1918 C CA . GLU A 1 245 ? -20.444 -6.065 17.695 1.00 91.56 245 GLU A CA 1
ATOM 1919 C C . GLU A 1 245 ? -21.716 -5.226 17.871 1.00 91.56 245 GLU A C 1
ATOM 1921 O O . GLU A 1 245 ? -21.831 -4.428 18.802 1.00 91.56 245 GLU A O 1
ATOM 1926 N N . TYR A 1 246 ? -22.681 -5.372 16.965 1.00 88.94 246 TYR A N 1
ATOM 1927 C CA . TYR A 1 246 ? -23.921 -4.596 17.007 1.00 88.94 246 TYR A CA 1
ATOM 1928 C C . TYR A 1 246 ? -24.742 -4.944 18.261 1.00 88.94 246 TYR A C 1
ATOM 1930 O O . TYR A 1 246 ? -25.003 -6.118 18.528 1.00 88.94 246 TYR A O 1
ATOM 1938 N N . MET A 1 247 ? -25.166 -3.936 19.037 1.00 85.19 247 MET A N 1
ATOM 1939 C CA . MET A 1 247 ? -25.838 -4.162 20.331 1.00 85.19 247 MET A CA 1
ATOM 1940 C C . MET A 1 247 ? -27.193 -4.857 20.185 1.00 85.19 247 MET A C 1
ATOM 1942 O O . MET A 1 247 ? -27.586 -5.653 21.040 1.00 85.19 247 MET A O 1
ATOM 1946 N N . TYR A 1 248 ? -27.917 -4.573 19.104 1.00 82.56 248 TYR A N 1
ATOM 1947 C CA . TYR A 1 248 ? -29.177 -5.243 18.830 1.00 82.56 248 TYR A CA 1
ATOM 1948 C C . TYR A 1 248 ? -28.889 -6.563 18.132 1.00 82.56 248 TYR A C 1
ATOM 1950 O O . TYR A 1 248 ? -28.950 -6.658 16.908 1.00 82.56 248 TYR A O 1
ATOM 1958 N N . LYS A 1 249 ? -28.652 -7.620 18.915 1.00 66.19 249 LYS A N 1
ATOM 1959 C CA . LYS A 1 249 ? -29.011 -8.950 18.421 1.00 66.19 249 LYS A CA 1
ATOM 1960 C C . LYS A 1 249 ? -30.505 -8.869 18.121 1.00 66.19 249 LYS A C 1
ATOM 1962 O O . LYS A 1 249 ? -31.261 -8.637 19.071 1.00 66.19 249 LYS A O 1
ATOM 1967 N N . PRO A 1 250 ? -30.952 -8.962 16.849 1.00 64.06 250 PRO A N 1
ATOM 1968 C CA . PRO A 1 250 ? -32.374 -9.110 16.590 1.00 64.06 250 PRO A CA 1
ATOM 1969 C C . PRO A 1 250 ? -32.792 -10.263 17.481 1.00 64.06 250 PRO A C 1
ATOM 1971 O O . PRO A 1 250 ? -32.147 -11.311 17.419 1.00 64.06 250 PRO A O 1
ATOM 1974 N N . ARG A 1 251 ? -33.735 -10.008 18.405 1.00 59.34 251 ARG A N 1
ATOM 1975 C CA . ARG A 1 251 ? -34.263 -11.018 19.325 1.00 59.34 251 ARG A CA 1
ATOM 1976 C C . ARG A 1 251 ? -34.461 -12.234 18.451 1.00 59.34 251 ARG A C 1
ATOM 1978 O O . ARG A 1 251 ? -35.287 -12.152 17.542 1.00 59.34 251 ARG A O 1
ATOM 1985 N N . SER A 1 252 ? -33.600 -13.246 18.626 1.00 55.22 252 SER A N 1
ATOM 1986 C CA . SER A 1 252 ? -33.629 -14.430 17.784 1.00 55.22 252 SER A CA 1
ATOM 1987 C C . SER A 1 252 ? -35.084 -14.811 17.793 1.00 55.22 252 SER A C 1
ATOM 1989 O O . SER A 1 252 ? -35.659 -14.920 18.881 1.00 55.22 252 SER A O 1
ATOM 1991 N N . THR A 1 253 ? -35.706 -14.835 16.620 1.00 54.16 253 THR A N 1
ATOM 1992 C CA . THR A 1 253 ? -37.024 -15.416 16.465 1.00 54.16 253 THR A CA 1
ATOM 1993 C C . THR A 1 253 ? -36.839 -16.852 16.908 1.00 54.16 253 THR A C 1
ATOM 1995 O O . THR A 1 253 ? -36.490 -17.718 16.114 1.00 54.16 253 THR A O 1
ATOM 1998 N N . GLU A 1 254 ? -36.953 -17.070 18.217 1.00 51.31 254 GLU A N 1
ATOM 1999 C CA . GLU A 1 254 ? -37.418 -18.299 18.798 1.00 51.31 254 GLU A CA 1
ATOM 2000 C C . GLU A 1 254 ? -38.617 -18.605 17.932 1.00 51.31 254 GLU A C 1
ATOM 2002 O O . GLU A 1 254 ? -39.564 -17.813 17.879 1.00 51.31 254 GLU A O 1
ATOM 2007 N N . THR A 1 255 ? -38.465 -19.639 17.117 1.00 52.38 255 THR A N 1
ATOM 2008 C CA . THR A 1 255 ? -39.447 -20.143 16.178 1.00 52.38 255 THR A CA 1
ATOM 2009 C C . THR A 1 255 ? -40.632 -20.622 17.006 1.00 52.38 255 THR A C 1
ATOM 2011 O O . THR A 1 255 ? -40.856 -21.809 17.197 1.00 52.38 255 THR A O 1
ATOM 2014 N N . THR A 1 256 ? -41.367 -19.687 17.595 1.00 50.50 256 THR A N 1
ATOM 2015 C CA . THR A 1 256 ? -42.710 -19.931 18.057 1.00 50.50 256 THR A CA 1
ATOM 2016 C C . THR A 1 256 ? -43.482 -20.070 16.764 1.00 50.50 256 THR A C 1
ATOM 2018 O O . THR A 1 256 ? -43.592 -19.120 15.989 1.00 50.50 256 THR A O 1
ATOM 2021 N N . GLU A 1 257 ? -43.920 -21.292 16.486 1.00 46.88 257 GLU A N 1
ATOM 2022 C CA . GLU A 1 257 ? -44.935 -21.598 15.491 1.00 46.88 257 GLU A CA 1
ATOM 2023 C C . GLU A 1 257 ? -46.173 -20.748 15.804 1.00 46.88 257 GLU A C 1
ATOM 2025 O O . GLU A 1 257 ? -47.093 -21.162 16.508 1.00 46.88 257 GLU A O 1
ATOM 2030 N N . ILE A 1 258 ? -46.187 -19.501 15.336 1.00 46.84 258 ILE A N 1
ATOM 2031 C CA . ILE A 1 258 ? -47.369 -18.658 15.401 1.00 46.84 258 ILE A CA 1
ATOM 2032 C C . ILE A 1 258 ? -48.260 -19.132 14.264 1.00 46.84 258 ILE A C 1
ATOM 2034 O O . ILE A 1 258 ? -48.141 -18.721 13.110 1.00 46.84 258 ILE A O 1
ATOM 2038 N N . SER A 1 259 ? -49.137 -20.059 14.646 1.00 48.09 259 SER A N 1
ATOM 2039 C CA . SER A 1 259 ? -50.401 -20.367 13.996 1.00 48.09 259 SER A CA 1
ATOM 2040 C C . SER A 1 259 ? -50.975 -19.122 13.320 1.00 48.09 259 SER A C 1
ATOM 2042 O O . SER A 1 259 ? -51.320 -18.131 13.965 1.00 48.09 259 SER A O 1
ATOM 2044 N N . THR A 1 260 ? -51.100 -19.225 12.003 1.00 51.88 260 THR A N 1
ATOM 2045 C CA . THR A 1 260 ? -51.790 -18.315 11.095 1.00 51.88 260 THR A CA 1
ATOM 2046 C C . THR A 1 260 ? -53.125 -17.839 11.670 1.00 51.88 260 THR A C 1
ATOM 2048 O O . THR A 1 260 ? -54.096 -18.592 11.708 1.00 51.88 260 THR A O 1
ATOM 2051 N N . GLY A 1 261 ? -53.192 -16.577 12.084 1.00 54.78 261 GLY A N 1
ATOM 2052 C CA . GLY A 1 261 ? -54.421 -15.969 12.577 1.00 54.78 261 GLY A CA 1
ATOM 2053 C C . GLY A 1 261 ? -54.394 -14.455 12.422 1.00 54.78 261 GLY A C 1
ATOM 2054 O O . GLY A 1 261 ? -53.828 -13.761 13.252 1.00 54.78 261 GLY A O 1
ATOM 2055 N N . ASN A 1 262 ? -55.067 -13.981 11.372 1.00 50.72 262 ASN A N 1
ATOM 2056 C CA . ASN A 1 262 ? -55.397 -12.592 11.032 1.00 50.72 262 ASN A CA 1
ATOM 2057 C C . ASN A 1 262 ? -54.298 -11.711 10.411 1.00 50.72 262 ASN A C 1
ATOM 2059 O O . ASN A 1 262 ? -53.400 -11.190 11.061 1.00 50.72 262 ASN A O 1
ATOM 2063 N N . LYS A 1 263 ? -54.475 -11.490 9.100 1.00 53.62 263 LYS A N 1
ATOM 2064 C CA . LYS A 1 263 ? -53.781 -10.516 8.250 1.00 53.62 263 LYS A CA 1
ATOM 2065 C C . LYS A 1 263 ? -54.302 -9.089 8.509 1.00 53.62 263 LYS A C 1
ATOM 2067 O O . LYS A 1 263 ? -55.468 -8.841 8.205 1.00 53.62 263 LYS A O 1
ATOM 2072 N N . PRO A 1 264 ? -53.461 -8.117 8.900 1.00 52.88 264 PRO A N 1
ATOM 2073 C CA . PRO A 1 264 ? -53.711 -6.702 8.648 1.00 52.88 264 PRO A CA 1
ATOM 2074 C C . PRO A 1 264 ? -53.055 -6.333 7.306 1.00 52.88 264 PRO A C 1
ATOM 2076 O O . PRO A 1 264 ? -51.950 -5.809 7.250 1.00 52.88 264 PRO A O 1
ATOM 2079 N N . GLY A 1 265 ? -53.694 -6.722 6.199 1.00 56.66 265 GLY A N 1
ATOM 2080 C CA . GLY A 1 265 ? -53.116 -6.622 4.850 1.00 56.66 265 GLY A CA 1
ATOM 2081 C C . GLY A 1 265 ? -53.523 -5.392 4.035 1.00 56.66 265 GLY A C 1
ATOM 2082 O O . GLY A 1 265 ? -53.165 -5.329 2.865 1.00 56.66 265 GLY A O 1
ATOM 2083 N N . LEU A 1 266 ? -54.293 -4.451 4.592 1.00 57.50 266 LEU A N 1
ATOM 2084 C CA . LEU A 1 266 ? -54.921 -3.392 3.788 1.00 57.50 266 LEU A CA 1
ATOM 2085 C C . LEU A 1 266 ? -54.261 -2.007 3.924 1.00 57.50 266 LEU A C 1
ATOM 2087 O O . LEU A 1 266 ? -54.263 -1.250 2.959 1.00 57.50 266 LEU A O 1
ATOM 2091 N N . ASP A 1 267 ? -53.619 -1.693 5.053 1.00 67.56 267 ASP A N 1
ATOM 2092 C CA . ASP A 1 267 ? -53.119 -0.327 5.290 1.00 67.56 267 ASP A CA 1
ATOM 2093 C C . ASP A 1 267 ? -51.773 -0.030 4.610 1.00 67.56 267 ASP A C 1
ATOM 2095 O O . ASP A 1 267 ? -51.536 1.087 4.153 1.00 67.56 267 ASP A O 1
ATOM 2099 N N . TYR A 1 268 ? -50.899 -1.029 4.449 1.00 73.12 268 TYR A N 1
ATOM 2100 C CA . TYR A 1 268 ? -49.588 -0.816 3.817 1.00 73.12 268 TYR A CA 1
ATOM 2101 C C . TYR A 1 268 ? -49.681 -0.536 2.314 1.00 73.12 268 TYR A C 1
ATOM 2103 O O . TYR A 1 268 ? -48.932 0.292 1.796 1.00 73.12 268 TYR A O 1
ATOM 2111 N N . ALA A 1 269 ? -50.623 -1.174 1.615 1.00 76.88 269 ALA A N 1
ATOM 2112 C CA . ALA A 1 269 ? -50.836 -0.934 0.190 1.00 76.88 269 ALA A CA 1
ATOM 2113 C C . ALA A 1 269 ? -51.336 0.497 -0.070 1.00 76.88 269 ALA A C 1
ATOM 2115 O O . ALA A 1 269 ? -50.883 1.148 -1.011 1.00 76.88 269 ALA A O 1
ATOM 2116 N N . LEU A 1 270 ? -52.207 1.015 0.805 1.00 83.06 270 LEU A N 1
ATOM 2117 C CA . LEU A 1 270 ? -52.699 2.390 0.725 1.00 83.06 270 LEU A CA 1
ATOM 2118 C C . LEU A 1 270 ? -51.567 3.404 0.954 1.00 83.06 270 LEU A C 1
ATOM 2120 O O . LEU A 1 270 ? -51.459 4.381 0.217 1.00 83.06 270 LEU A O 1
ATOM 2124 N N . ILE A 1 271 ? -50.691 3.155 1.932 1.00 82.06 271 ILE A N 1
ATOM 2125 C CA . ILE A 1 271 ? -49.549 4.035 2.219 1.00 82.06 271 ILE A CA 1
ATOM 2126 C C . ILE A 1 271 ? -48.568 4.056 1.039 1.00 82.06 271 ILE A C 1
ATOM 2128 O O . ILE A 1 271 ? -48.158 5.135 0.611 1.00 82.06 271 ILE A O 1
ATOM 2132 N N . ILE A 1 272 ? -48.237 2.896 0.462 1.00 84.19 272 ILE A N 1
ATOM 2133 C CA . ILE A 1 272 ? -47.355 2.817 -0.716 1.00 84.19 272 ILE A CA 1
ATOM 2134 C C . ILE A 1 272 ? -47.974 3.564 -1.907 1.00 84.19 272 ILE A C 1
ATOM 2136 O O . ILE A 1 272 ? -47.276 4.315 -2.597 1.00 84.19 272 ILE A O 1
ATOM 2140 N N . PHE A 1 273 ? -49.285 3.427 -2.118 1.00 87.19 273 PHE A N 1
ATOM 2141 C CA . PHE A 1 273 ? -50.000 4.135 -3.181 1.00 87.19 273 PHE A CA 1
ATOM 2142 C C . PHE A 1 273 ? -49.998 5.661 -2.980 1.00 87.19 273 PHE A C 1
ATOM 2144 O O . PHE A 1 273 ? -49.751 6.415 -3.919 1.00 87.19 273 PHE A O 1
ATOM 2151 N N . LEU A 1 274 ? -50.204 6.139 -1.750 1.00 88.81 274 LEU A N 1
ATOM 2152 C CA . LEU A 1 274 ? -50.190 7.575 -1.448 1.00 88.81 274 LEU A CA 1
ATOM 2153 C C . LEU A 1 274 ? -48.795 8.192 -1.621 1.00 88.81 274 LEU A C 1
ATOM 2155 O O . LEU A 1 274 ? -48.670 9.277 -2.192 1.00 88.81 274 LEU A O 1
ATOM 2159 N N . VAL A 1 275 ? -47.740 7.494 -1.189 1.00 87.69 275 VAL A N 1
ATOM 2160 C CA . VAL A 1 275 ? -46.353 7.970 -1.336 1.00 87.69 275 VAL A CA 1
ATOM 2161 C C . VAL A 1 275 ? -45.946 8.029 -2.810 1.00 87.69 275 VAL A C 1
ATOM 2163 O O . VAL A 1 275 ? -45.354 9.016 -3.250 1.00 87.69 275 VAL A O 1
ATOM 2166 N N . THR A 1 276 ? -46.299 7.011 -3.596 1.00 89.38 276 THR A N 1
ATOM 2167 C CA . THR A 1 276 ? -46.006 6.996 -5.038 1.00 89.38 276 THR A CA 1
ATOM 2168 C C . THR A 1 276 ? -46.778 8.082 -5.789 1.00 89.38 276 THR A C 1
ATOM 2170 O O . THR A 1 276 ? -46.178 8.794 -6.597 1.00 89.38 276 THR A O 1
ATOM 2173 N N . ALA A 1 277 ? -48.057 8.303 -5.468 1.00 93.00 277 ALA A N 1
ATOM 2174 C CA . ALA A 1 277 ? -48.847 9.389 -6.049 1.00 93.00 277 ALA A CA 1
ATOM 2175 C C . ALA A 1 277 ? -48.254 10.778 -5.741 1.00 93.00 277 ALA A C 1
ATOM 2177 O O . ALA A 1 277 ? -48.139 11.613 -6.641 1.00 93.00 277 ALA A O 1
ATOM 2178 N N . MET A 1 278 ? -47.809 11.021 -4.501 1.00 92.06 278 MET A N 1
ATOM 2179 C CA . MET A 1 278 ? -47.159 12.286 -4.132 1.00 92.06 278 MET A CA 1
ATOM 2180 C C . MET A 1 278 ? -45.850 12.523 -4.895 1.00 92.06 278 MET A C 1
ATOM 2182 O O . MET A 1 278 ? -45.610 13.637 -5.364 1.00 92.06 278 MET A O 1
ATOM 2186 N N . MET A 1 279 ? -45.023 11.487 -5.066 1.00 89.00 279 MET A N 1
ATOM 2187 C CA . MET A 1 279 ? -43.774 11.595 -5.830 1.00 89.00 279 MET A CA 1
ATOM 2188 C C . MET A 1 279 ? -44.032 11.948 -7.300 1.00 89.00 279 MET A C 1
ATOM 2190 O O . MET A 1 279 ? -43.337 12.801 -7.851 1.00 89.00 279 MET A O 1
ATOM 2194 N N . PHE A 1 280 ? -45.066 11.369 -7.918 1.00 90.75 280 PHE A N 1
ATOM 2195 C CA . PHE A 1 280 ? -45.450 11.707 -9.292 1.00 90.75 280 PHE A CA 1
ATOM 2196 C C . PHE A 1 280 ? -45.872 13.172 -9.442 1.00 90.75 280 PHE A C 1
ATOM 2198 O O . PHE A 1 280 ? -45.430 13.835 -10.380 1.00 90.75 280 PHE A O 1
ATOM 2205 N N . VAL A 1 281 ? -46.665 13.703 -8.506 1.00 92.25 281 VAL A N 1
ATOM 2206 C CA . VAL A 1 281 ? -47.083 15.116 -8.529 1.00 92.25 281 VAL A CA 1
ATOM 2207 C C . VAL A 1 281 ? -45.878 16.053 -8.407 1.00 92.25 281 VAL A C 1
ATOM 2209 O O . VAL A 1 281 ? -45.799 17.043 -9.134 1.00 92.25 281 VAL A O 1
ATOM 2212 N N . LEU A 1 282 ? -44.913 15.729 -7.541 1.00 88.56 282 LEU A N 1
ATOM 2213 C CA . LEU A 1 282 ? -43.697 16.533 -7.369 1.00 88.56 282 LEU A CA 1
ATOM 2214 C C . LEU A 1 282 ? -42.815 16.531 -8.623 1.00 88.56 282 LEU A C 1
ATOM 2216 O O . LEU A 1 282 ? -42.342 17.591 -9.033 1.00 88.56 282 LEU A O 1
ATOM 2220 N N . ILE A 1 283 ? -42.632 15.371 -9.261 1.00 88.88 283 ILE A N 1
ATOM 2221 C CA . ILE A 1 283 ? -41.871 15.263 -10.515 1.00 88.88 283 ILE A CA 1
ATOM 2222 C C . ILE A 1 283 ? -42.548 16.086 -11.617 1.00 88.88 283 ILE A C 1
ATOM 2224 O O . ILE A 1 283 ? -41.877 16.841 -12.325 1.00 88.88 283 ILE A O 1
ATOM 2228 N N . PHE A 1 284 ? -43.877 15.998 -11.728 1.00 88.88 284 PHE A N 1
ATOM 2229 C CA . PHE A 1 284 ? -44.624 16.730 -12.746 1.00 88.88 284 PHE A CA 1
ATOM 2230 C C . PHE A 1 284 ? -44.532 18.247 -12.531 1.00 88.88 284 PHE A C 1
ATOM 2232 O O . PHE A 1 284 ? -44.166 18.971 -13.457 1.00 88.88 284 PHE A O 1
ATOM 2239 N N . ALA A 1 285 ? -44.746 18.720 -11.299 1.00 86.31 285 ALA A N 1
ATOM 2240 C CA . ALA A 1 285 ? -44.624 20.137 -10.949 1.00 86.31 285 ALA A CA 1
ATOM 2241 C C . ALA A 1 285 ? -43.206 20.690 -11.192 1.00 86.31 285 ALA A C 1
ATOM 2243 O O . ALA A 1 285 ? -43.038 21.827 -11.643 1.00 86.31 285 ALA A O 1
ATOM 2244 N N . TYR A 1 286 ? -42.175 19.880 -10.931 1.00 85.69 286 TYR A N 1
ATOM 2245 C CA . TYR A 1 286 ? -40.788 20.266 -11.185 1.00 85.69 286 TYR A CA 1
ATOM 2246 C C . TYR A 1 286 ? -40.493 20.373 -12.688 1.00 85.69 286 TYR A C 1
ATOM 2248 O O . TYR A 1 286 ? -39.863 21.337 -13.126 1.00 85.69 286 TYR A O 1
ATOM 2256 N N . SER A 1 287 ? -41.010 19.439 -13.494 1.00 83.75 287 SER A N 1
ATOM 2257 C CA . SER A 1 287 ? -40.834 19.457 -14.952 1.00 83.75 287 SER A CA 1
ATOM 2258 C C . SER A 1 287 ? -41.489 20.675 -15.616 1.00 83.75 287 SER A C 1
ATOM 2260 O O . SER A 1 287 ? -40.863 21.318 -16.459 1.00 83.75 287 SER A O 1
ATOM 2262 N N . THR A 1 288 ? -42.691 21.068 -15.176 1.00 82.25 288 THR A N 1
ATOM 2263 C CA . THR A 1 288 ? -43.388 22.251 -15.708 1.00 82.25 288 THR A CA 1
ATOM 2264 C C . THR A 1 288 ? -42.683 23.554 -15.325 1.00 82.25 288 THR A C 1
ATOM 2266 O O . THR A 1 288 ? -42.595 24.478 -16.135 1.00 82.25 288 THR A O 1
ATOM 2269 N N . SER A 1 289 ? -42.114 23.615 -14.117 1.00 81.62 289 SER A N 1
ATOM 2270 C CA . SER A 1 289 ? -41.315 24.763 -13.666 1.00 81.62 289 SER A CA 1
ATOM 2271 C C . SER A 1 289 ? -40.022 24.912 -14.479 1.00 81.62 289 SER A C 1
ATOM 2273 O O . SER A 1 289 ? -39.672 26.014 -14.904 1.00 81.62 289 SER A O 1
ATOM 2275 N N . LEU A 1 290 ? -39.350 23.795 -14.786 1.00 76.38 290 LEU A N 1
ATOM 2276 C CA . LEU A 1 290 ? -38.152 23.782 -15.631 1.00 76.38 290 LEU A CA 1
ATOM 2277 C C . LEU A 1 290 ? -38.429 24.272 -17.057 1.00 76.38 290 LEU A C 1
ATOM 2279 O O . LEU A 1 290 ? -37.621 25.023 -17.602 1.00 76.38 290 LEU A O 1
ATOM 2283 N N . THR A 1 291 ? -39.568 23.907 -17.654 1.00 74.12 291 THR A N 1
ATOM 2284 C CA . THR A 1 291 ? -39.942 24.403 -18.991 1.00 74.12 291 THR A CA 1
ATOM 2285 C C . THR A 1 291 ? -40.233 25.906 -19.006 1.00 74.12 291 THR A C 1
ATOM 2287 O O . THR A 1 291 ? -39.873 26.596 -19.962 1.00 74.12 291 THR A O 1
ATOM 2290 N N . GLU A 1 292 ? -40.822 26.447 -17.936 1.00 77.44 292 GLU A N 1
ATOM 2291 C CA . GLU A 1 292 ? -41.056 27.891 -17.817 1.00 77.44 292 GLU A CA 1
ATOM 2292 C C . GLU A 1 292 ? -39.743 28.666 -17.599 1.00 77.44 292 GLU A C 1
ATOM 2294 O O . GLU A 1 292 ? -39.553 29.762 -18.128 1.00 77.44 292 GLU A O 1
ATOM 2299 N N . TRP A 1 293 ? -38.791 28.078 -16.869 1.00 76.62 293 TRP A N 1
ATOM 2300 C CA . TRP A 1 293 ? -37.450 28.643 -16.712 1.00 76.62 293 TRP A CA 1
ATOM 2301 C C . TRP A 1 293 ? -36.647 28.620 -18.016 1.00 76.62 293 TRP A C 1
ATOM 2303 O O . TRP A 1 293 ? -36.028 29.625 -18.367 1.00 76.62 293 TRP A O 1
ATOM 2313 N N . ALA A 1 294 ? -36.679 27.510 -18.757 1.00 71.50 294 ALA A N 1
ATOM 2314 C CA . ALA A 1 294 ? -35.951 27.371 -20.017 1.00 71.50 294 ALA A CA 1
ATOM 2315 C C . ALA A 1 294 ? -36.425 28.379 -21.078 1.00 71.50 294 ALA A C 1
ATOM 2317 O O . ALA A 1 294 ? -35.603 28.960 -21.781 1.00 71.50 294 ALA A O 1
ATOM 2318 N N . THR A 1 295 ? -37.733 28.646 -21.141 1.00 71.81 295 THR A N 1
ATOM 2319 C CA . THR A 1 295 ? -38.315 29.626 -22.077 1.00 71.81 295 THR A CA 1
ATOM 2320 C C . THR A 1 295 ? -38.030 31.080 -21.686 1.00 71.81 295 THR A C 1
ATOM 2322 O O . THR A 1 295 ? -37.927 31.931 -22.563 1.00 71.81 295 THR A O 1
ATOM 2325 N N . LYS A 1 296 ? -37.831 31.386 -20.395 1.00 73.31 296 LYS A N 1
ATOM 2326 C CA . LYS A 1 296 ? -37.431 32.733 -19.936 1.00 73.31 296 LYS A CA 1
ATOM 2327 C C . LYS A 1 296 ? -35.940 33.032 -20.103 1.00 73.31 296 LYS A C 1
ATOM 2329 O O . LYS A 1 296 ? -35.571 34.195 -20.237 1.00 73.31 296 LYS A O 1
ATOM 2334 N N . LEU A 1 297 ? -35.081 32.014 -20.061 1.00 70.25 297 LEU A N 1
ATOM 2335 C CA . LEU A 1 297 ? -33.624 32.184 -20.133 1.00 70.25 297 LEU A CA 1
ATOM 2336 C C . LEU A 1 297 ? -33.081 32.310 -21.561 1.00 70.25 297 LEU A C 1
ATOM 2338 O O . LEU A 1 297 ? -31.927 32.701 -21.721 1.00 70.25 297 LEU A O 1
ATOM 2342 N N . TRP A 1 298 ? -33.880 31.988 -22.580 1.00 65.56 298 TRP A N 1
ATOM 2343 C CA . TRP A 1 298 ? -33.495 32.076 -23.991 1.00 65.56 298 TRP A CA 1
ATOM 2344 C C . TRP A 1 298 ? -34.447 33.011 -24.757 1.00 65.56 298 TRP A C 1
ATOM 2346 O O . TRP A 1 298 ? -35.296 32.534 -25.505 1.00 65.56 298 TRP A O 1
ATOM 2356 N N . PRO A 1 299 ? -34.357 34.341 -24.570 1.00 57.38 299 PRO A N 1
ATOM 2357 C CA . PRO A 1 299 ? -35.017 35.279 -25.470 1.00 57.38 299 PRO A CA 1
ATOM 2358 C C . PRO A 1 299 ? -34.404 35.183 -26.880 1.00 57.38 299 PRO A C 1
ATOM 2360 O O . PRO A 1 299 ? -33.186 35.073 -27.025 1.00 57.38 299 PRO A O 1
ATOM 2363 N N . ASP A 1 300 ? -35.271 35.228 -27.895 1.00 57.50 300 ASP A N 1
ATOM 2364 C CA . ASP A 1 300 ? -35.078 34.969 -29.339 1.00 57.50 300 ASP A CA 1
ATOM 2365 C C . ASP A 1 300 ? -34.003 35.801 -30.093 1.00 57.50 300 ASP A C 1
ATOM 2367 O O . ASP A 1 300 ? -34.049 35.923 -31.316 1.00 57.50 300 ASP A O 1
ATOM 2371 N N . GLU A 1 301 ? -32.997 36.378 -29.435 1.00 54.59 301 GLU A N 1
ATOM 2372 C CA . GLU A 1 301 ? -32.058 37.308 -30.086 1.00 54.59 301 GLU A CA 1
ATOM 2373 C C . GLU A 1 301 ? -30.818 36.676 -30.743 1.00 54.59 301 GLU A C 1
ATOM 2375 O O . GLU A 1 301 ? -29.971 37.407 -31.255 1.00 54.59 301 GLU A O 1
ATOM 2380 N N . LEU A 1 302 ? -30.691 35.346 -30.820 1.00 49.75 302 LEU A N 1
ATOM 2381 C CA . LEU A 1 302 ? -29.474 34.729 -31.374 1.00 49.75 302 LEU A CA 1
ATOM 2382 C C . LEU A 1 302 ? -29.704 33.597 -32.390 1.00 49.75 302 LEU A C 1
ATOM 2384 O O . LEU A 1 302 ? -29.079 32.548 -32.301 1.00 49.75 302 LEU A O 1
ATOM 2388 N N . TYR A 1 303 ? -30.543 33.813 -33.408 1.00 45.66 303 TYR A N 1
ATOM 2389 C CA . TYR A 1 303 ? -30.520 32.981 -34.624 1.00 45.66 303 TYR A CA 1
ATOM 2390 C C . TYR A 1 303 ? -30.696 33.822 -35.897 1.00 45.66 303 TYR A C 1
ATOM 2392 O O . TYR A 1 303 ? -31.772 33.910 -36.479 1.00 45.66 303 TYR A O 1
ATOM 2400 N N . THR A 1 304 ? -29.602 34.418 -36.376 1.00 44.78 304 THR A N 1
ATOM 2401 C CA . THR A 1 304 ? -29.515 35.028 -37.718 1.00 44.78 304 THR A CA 1
ATOM 2402 C C . THR A 1 304 ? -28.977 34.080 -38.794 1.00 44.78 304 THR A C 1
ATOM 2404 O O . THR A 1 304 ? -28.701 34.519 -39.907 1.00 44.78 304 THR A O 1
ATOM 2407 N N . HIS A 1 305 ? -28.892 32.772 -38.535 1.00 51.69 305 HIS A N 1
ATOM 2408 C CA . HIS A 1 305 ? -28.572 31.799 -39.581 1.00 51.69 305 HIS A CA 1
ATOM 2409 C C . HIS A 1 305 ? -29.537 30.610 -39.562 1.00 51.69 305 HIS A C 1
ATOM 2411 O O . HIS A 1 305 ? -29.601 29.914 -38.550 1.00 51.69 305 HIS A O 1
ATOM 2417 N N . PRO A 1 306 ? -30.281 30.352 -40.657 1.00 44.53 306 PRO A N 1
ATOM 2418 C CA . PRO A 1 306 ? -31.119 29.168 -40.766 1.00 44.53 306 PRO A CA 1
ATOM 2419 C C . PRO A 1 306 ? -30.226 27.928 -40.942 1.00 44.53 306 PRO A C 1
ATOM 2421 O O . PRO A 1 306 ? -29.479 27.864 -41.923 1.00 44.53 306 PRO A O 1
ATOM 2424 N N . PRO A 1 307 ? -30.273 26.932 -40.040 1.00 46.97 307 PRO A N 1
ATOM 2425 C CA . PRO A 1 307 ? -29.681 25.638 -40.324 1.00 46.97 307 PRO A CA 1
ATOM 2426 C C . PRO A 1 307 ? -30.580 24.884 -41.309 1.00 46.97 307 PRO A C 1
ATOM 2428 O O . PRO A 1 307 ? -31.809 24.907 -41.219 1.00 46.97 307 PRO A O 1
ATOM 2431 N N . SER A 1 308 ? -29.943 24.231 -42.276 1.00 46.56 308 SER A N 1
ATOM 2432 C CA . SER A 1 308 ? -30.587 23.370 -43.259 1.00 46.56 308 SER A CA 1
ATOM 2433 C C . SER A 1 308 ? -31.459 22.322 -42.572 1.00 46.56 308 SER A C 1
ATOM 2435 O O . SER A 1 308 ? -31.014 21.573 -41.705 1.00 46.56 308 SER A O 1
ATOM 2437 N N . THR A 1 309 ? -32.716 22.291 -42.990 1.00 50.94 309 THR A N 1
ATOM 2438 C CA . THR A 1 309 ? -33.757 21.355 -42.586 1.00 50.94 309 THR A CA 1
ATOM 2439 C C . THR A 1 309 ? -33.353 19.905 -42.842 1.00 50.94 309 THR A C 1
ATOM 2441 O O . THR A 1 309 ? -33.142 19.551 -43.999 1.00 50.94 309 THR A O 1
ATOM 2444 N N . ALA A 1 310 ? -33.331 19.109 -41.766 1.00 50.19 310 ALA A N 1
ATOM 2445 C CA . ALA A 1 310 ? -33.525 17.652 -41.669 1.00 50.19 310 ALA A CA 1
ATOM 2446 C C . ALA A 1 310 ? -32.449 17.030 -40.768 1.00 50.19 310 ALA A C 1
ATOM 2448 O O . ALA A 1 310 ? -31.396 16.686 -41.273 1.00 50.19 310 ALA A O 1
ATOM 2449 N N . GLU A 1 311 ? -32.708 16.931 -39.453 1.00 46.44 311 GLU A N 1
ATOM 2450 C CA . GLU A 1 311 ? -32.192 15.848 -38.571 1.00 46.44 311 GLU A CA 1
ATOM 2451 C C . GLU A 1 311 ? -32.513 16.051 -37.073 1.00 46.44 311 GLU A C 1
ATOM 2453 O O . GLU A 1 311 ? -32.429 15.110 -36.293 1.00 46.44 311 GLU A O 1
ATOM 2458 N N . HIS A 1 312 ? -32.968 17.228 -36.629 1.00 45.47 312 HIS A N 1
ATOM 2459 C CA . HIS A 1 312 ? -33.122 17.487 -35.184 1.00 45.47 312 HIS A CA 1
ATOM 2460 C C . HIS A 1 312 ? -34.490 17.165 -34.549 1.00 45.47 312 HIS A C 1
ATOM 2462 O O . HIS A 1 312 ? -34.656 17.372 -33.348 1.00 45.47 312 HIS A O 1
ATOM 2468 N N . SER A 1 313 ? -35.460 16.609 -35.284 1.00 42.91 313 SER A N 1
ATOM 2469 C CA . SER A 1 313 ? -36.783 16.287 -34.710 1.00 42.91 313 SER A CA 1
ATOM 2470 C C . SER A 1 313 ? -36.861 14.925 -34.002 1.00 42.91 313 SER A C 1
ATOM 2472 O O . SER A 1 313 ? -37.828 14.686 -33.281 1.00 42.91 313 SER A O 1
ATOM 2474 N N . GLU A 1 314 ? -35.885 14.027 -34.166 1.00 44.97 314 GLU A N 1
ATOM 2475 C CA . GLU A 1 314 ? -35.994 12.659 -33.622 1.00 44.97 314 GLU A CA 1
ATOM 2476 C C . GLU A 1 314 ? -35.373 12.496 -32.223 1.00 44.97 314 GLU A C 1
ATOM 2478 O O . GLU A 1 314 ? -35.809 11.649 -31.445 1.00 44.97 314 GLU A O 1
ATOM 2483 N N . VAL A 1 315 ? -34.431 13.361 -31.831 1.00 45.66 315 VAL A N 1
ATOM 2484 C CA . VAL A 1 315 ? -33.641 13.171 -30.596 1.00 45.66 315 VAL A CA 1
ATOM 2485 C C . VAL A 1 315 ? -34.417 13.538 -29.318 1.00 45.66 315 VAL A C 1
ATOM 2487 O O . VAL A 1 315 ? -34.191 12.945 -28.265 1.00 45.66 315 VAL A O 1
ATOM 2490 N N . ALA A 1 316 ? -35.383 14.458 -29.391 1.00 45.06 316 ALA A N 1
ATOM 2491 C CA . ALA A 1 316 ? -36.168 14.865 -28.219 1.00 45.06 316 ALA A CA 1
ATOM 2492 C C . ALA A 1 316 ? -37.278 13.863 -27.842 1.00 45.06 316 ALA A C 1
ATOM 2494 O O . ALA A 1 316 ? -37.674 13.796 -26.681 1.00 45.06 316 ALA A O 1
ATOM 2495 N N . SER A 1 317 ? -37.759 13.051 -28.792 1.00 46.00 317 SER A N 1
ATOM 2496 C CA . SER A 1 317 ? -38.776 12.021 -28.514 1.00 46.00 317 SER A CA 1
ATOM 2497 C C . SER A 1 317 ? -38.176 10.721 -27.955 1.00 46.00 317 SER A C 1
ATOM 2499 O O . SER A 1 317 ? -38.834 9.983 -27.219 1.00 46.00 317 SER A O 1
ATOM 2501 N N . PHE A 1 318 ? -36.895 10.461 -28.235 1.00 43.34 318 PHE A N 1
ATOM 2502 C CA . PHE A 1 318 ? -36.237 9.209 -27.862 1.00 43.34 318 PHE A CA 1
ATOM 2503 C C . PHE A 1 318 ? -35.848 9.144 -26.374 1.00 43.34 318 PHE A C 1
ATOM 2505 O O . PHE A 1 318 ? -35.899 8.076 -25.764 1.00 43.34 318 PHE A O 1
ATOM 2512 N N . SER A 1 319 ? -35.513 10.277 -25.747 1.00 47.19 319 SER A N 1
ATOM 2513 C CA . SER A 1 319 ? -35.074 10.319 -24.341 1.00 47.19 319 SER A CA 1
ATOM 2514 C C . SER A 1 319 ? -36.220 10.181 -23.329 1.00 47.19 319 SER A C 1
ATOM 2516 O O . SER A 1 319 ? -36.023 9.591 -22.266 1.00 47.19 319 SER A O 1
ATOM 2518 N N . ALA A 1 320 ? -37.427 10.647 -23.664 1.00 47.44 320 ALA A N 1
ATOM 2519 C CA . ALA A 1 320 ? -38.603 10.505 -22.801 1.00 47.44 320 ALA A CA 1
ATOM 2520 C C . ALA A 1 320 ? -39.137 9.060 -22.767 1.00 47.44 320 ALA A C 1
ATOM 2522 O O . ALA A 1 320 ? -39.569 8.581 -21.719 1.00 47.44 320 ALA A O 1
ATOM 2523 N N . THR A 1 321 ? -39.049 8.342 -23.891 1.00 50.06 321 THR A N 1
ATOM 2524 C CA . THR A 1 321 ? -39.584 6.976 -24.023 1.00 50.06 321 THR A CA 1
ATOM 2525 C C . THR A 1 321 ? -38.728 5.952 -23.262 1.00 50.06 321 THR A C 1
ATOM 2527 O O . THR A 1 321 ? -39.261 5.118 -22.534 1.00 50.06 321 THR A O 1
ATOM 2530 N N . ILE A 1 322 ? -37.394 6.085 -23.305 1.00 52.19 322 ILE A N 1
ATOM 2531 C CA . ILE A 1 322 ? -36.464 5.192 -22.583 1.00 52.19 322 ILE A CA 1
ATOM 2532 C C . ILE A 1 322 ? -36.604 5.333 -21.057 1.00 52.19 322 ILE A C 1
ATOM 2534 O O . ILE A 1 322 ? -36.507 4.345 -20.320 1.00 52.19 322 ILE A O 1
ATOM 2538 N N . PHE A 1 323 ? -36.868 6.546 -20.562 1.00 49.62 323 PHE A N 1
ATOM 2539 C CA . PHE A 1 323 ? -37.085 6.767 -19.131 1.00 49.62 323 PHE A CA 1
ATOM 2540 C C . PHE A 1 323 ? -38.391 6.128 -18.638 1.00 49.62 323 PHE A C 1
ATOM 2542 O O . PHE A 1 323 ? -38.430 5.611 -17.521 1.00 49.62 323 PHE A O 1
ATOM 2549 N N . TYR A 1 324 ? -39.435 6.115 -19.471 1.00 50.16 324 TYR A N 1
ATOM 2550 C CA . TYR A 1 324 ? -40.734 5.542 -19.116 1.00 50.16 324 TYR A CA 1
ATOM 2551 C C . TYR A 1 324 ? -40.689 4.006 -19.059 1.00 50.16 324 TYR A C 1
ATOM 2553 O O . TYR A 1 324 ? -41.124 3.420 -18.066 1.00 50.16 324 TYR A O 1
ATOM 2561 N N . ASP A 1 325 ? -40.066 3.354 -20.046 1.00 47.81 325 ASP A N 1
ATOM 2562 C CA . ASP A 1 325 ? -39.978 1.885 -20.092 1.00 47.81 325 ASP A CA 1
ATOM 2563 C C . ASP A 1 325 ? -39.100 1.306 -18.972 1.00 47.81 325 ASP A C 1
ATOM 2565 O O . ASP A 1 325 ? -39.418 0.265 -18.390 1.00 47.81 325 ASP A O 1
ATOM 2569 N N . THR A 1 326 ? -38.027 2.007 -18.593 1.00 51.50 326 THR A N 1
ATOM 2570 C CA . THR A 1 326 ? -37.123 1.532 -17.529 1.00 51.50 326 THR A CA 1
ATOM 2571 C C . THR A 1 326 ? -37.749 1.670 -16.135 1.00 51.50 326 THR A C 1
ATOM 2573 O O . THR A 1 326 ? -37.479 0.854 -15.248 1.00 51.50 326 THR A O 1
ATOM 2576 N N . LEU A 1 327 ? -38.600 2.682 -15.929 1.00 47.22 327 LEU A N 1
ATOM 2577 C CA . LEU A 1 327 ? -39.262 2.920 -14.645 1.00 47.22 327 LEU A CA 1
ATOM 2578 C C . LEU A 1 327 ? -40.491 2.014 -14.464 1.00 47.22 327 LEU A C 1
ATOM 2580 O O . LEU A 1 327 ? -40.656 1.413 -13.402 1.00 47.22 327 LEU A O 1
ATOM 2584 N N . VAL A 1 328 ? -41.317 1.859 -15.505 1.00 58.00 328 VAL A N 1
ATOM 2585 C CA . VAL A 1 328 ? -42.516 1.001 -15.461 1.00 58.00 328 VAL A CA 1
ATOM 2586 C C . VAL A 1 328 ? -42.131 -0.482 -15.423 1.00 58.00 328 VAL A C 1
ATOM 2588 O O . VAL A 1 328 ? -42.738 -1.250 -14.675 1.00 58.00 328 VAL A O 1
ATOM 2591 N N . GLY A 1 329 ? -41.063 -0.878 -16.128 1.00 49.06 329 GLY A N 1
ATOM 2592 C CA . GLY A 1 329 ? -40.567 -2.256 -16.127 1.00 49.06 329 GLY A CA 1
ATOM 2593 C C . GLY A 1 329 ? -40.083 -2.749 -14.760 1.00 49.06 329 GLY A C 1
ATOM 2594 O O . GLY A 1 329 ? -40.237 -3.927 -14.457 1.00 49.06 329 GLY A O 1
ATOM 2595 N N . ARG A 1 330 ? -39.553 -1.865 -13.900 1.00 47.19 330 ARG A N 1
ATOM 2596 C CA . ARG A 1 330 ? -39.080 -2.248 -12.555 1.00 47.19 330 ARG A CA 1
ATOM 2597 C C . ARG A 1 330 ? -40.175 -2.290 -11.495 1.00 47.19 330 ARG A C 1
ATOM 2599 O O . ARG A 1 330 ? -40.034 -3.033 -10.529 1.00 47.19 330 ARG A O 1
ATOM 2606 N N . ILE A 1 331 ? -41.254 -1.529 -11.675 1.00 47.19 331 ILE A N 1
ATOM 2607 C CA . ILE A 1 331 ? -42.378 -1.485 -10.727 1.00 47.19 331 ILE A CA 1
ATOM 2608 C C . ILE A 1 331 ? -43.259 -2.740 -10.848 1.00 47.19 331 ILE A C 1
ATOM 2610 O O . ILE A 1 331 ? -43.840 -3.162 -9.857 1.00 47.19 331 ILE A O 1
ATOM 2614 N N . PHE A 1 332 ? -43.318 -3.380 -12.021 1.00 43.59 332 PHE A N 1
ATOM 2615 C CA . PHE A 1 332 ? -44.093 -4.615 -12.222 1.00 43.59 332 PHE A CA 1
ATOM 2616 C C . PHE A 1 332 ? -43.343 -5.915 -11.877 1.00 43.59 332 PHE A C 1
ATOM 2618 O O . PHE A 1 332 ? -43.947 -6.984 -11.901 1.00 43.59 332 PHE A O 1
ATOM 2625 N N . THR A 1 333 ? -42.045 -5.847 -11.558 1.00 43.59 333 THR A N 1
ATOM 2626 C CA . THR A 1 333 ? -41.206 -7.019 -11.225 1.00 43.59 333 THR A CA 1
ATOM 2627 C C . THR A 1 333 ? -40.848 -7.153 -9.739 1.00 43.59 333 THR A C 1
ATOM 2629 O O . THR A 1 333 ? -40.022 -7.999 -9.400 1.00 43.59 333 THR A O 1
ATOM 2632 N N . MET A 1 334 ? -41.432 -6.337 -8.858 1.00 40.91 334 MET A N 1
ATOM 2633 C CA . MET A 1 334 ? -41.324 -6.453 -7.392 1.00 40.91 334 MET A CA 1
ATOM 2634 C C . MET A 1 334 ? -42.661 -6.865 -6.785 1.00 40.91 334 MET A C 1
ATOM 2636 O O . MET A 1 334 ? -42.632 -7.645 -5.810 1.00 40.91 334 MET A O 1
#

pLDDT: mean 72.72, std 19.2, range [37.28, 96.5]